Protein AF-A0A5C7XES3-F1 (afdb_monomer_lite)

pLDDT: mean 80.99, std 19.53, range [33.69, 98.75]

Secondary structure (DSSP, 8-state):
--PPPP-------------------PPPPPP-PPPP------------PPP------------HHHHHHHHHHHHHHHHHHGGGT-EE-SSSEEEEE-TTS-EEEEEEEEE--GGGTTEEEEEEEEEETTSSTT--GGG--GGGS-GGGEEEHHHHSPPS-HHHHTSTTHHHHSTT----EE--SSHHHHHHHHHHHHHHIIIIIHHHHHHT--

Structure (mmCIF, N/CA/C/O backbone):
data_AF-A0A5C7XES3-F1
#
_entry.id   AF-A0A5C7XES3-F1
#
loop_
_atom_site.group_PDB
_atom_site.id
_atom_site.type_symbol
_atom_site.label_atom_id
_atom_site.label_alt_id
_atom_site.label_comp_id
_atom_site.label_asym_id
_atom_site.label_entity_id
_atom_site.label_seq_id
_atom_site.pdbx_PDB_ins_code
_atom_site.Cartn_x
_atom_site.Cartn_y
_atom_site.Cartn_z
_atom_site.occupancy
_atom_site.B_iso_or_equiv
_atom_site.auth_seq_id
_atom_site.auth_comp_id
_atom_site.auth_asym_id
_atom_site.auth_atom_id
_atom_site.pdbx_PDB_model_num
ATOM 1 N N . MET A 1 1 ? -25.835 -24.028 -27.862 1.00 46.09 1 MET A N 1
ATOM 2 C CA . MET A 1 1 ? -27.048 -23.870 -27.031 1.00 46.09 1 MET A CA 1
ATOM 3 C C . MET A 1 1 ? -26.913 -24.826 -25.853 1.00 46.09 1 MET A C 1
ATOM 5 O O . MET A 1 1 ? -26.947 -26.026 -26.071 1.00 46.09 1 MET A O 1
ATOM 9 N N . TRP A 1 2 ? -26.591 -24.326 -24.660 1.00 33.69 2 TRP A N 1
ATOM 10 C CA . TRP A 1 2 ? -26.381 -25.131 -23.445 1.00 33.69 2 TRP A CA 1
ATOM 11 C C . TRP A 1 2 ? -27.397 -24.670 -22.391 1.00 33.69 2 TRP A C 1
ATOM 13 O O . TRP A 1 2 ? -27.576 -23.457 -22.258 1.00 33.69 2 TRP A O 1
ATOM 23 N N . PRO A 1 3 ? -28.087 -25.573 -21.673 1.00 55.62 3 PRO A N 1
ATOM 24 C CA . PRO A 1 3 ? -29.073 -25.167 -20.681 1.00 55.62 3 PRO A CA 1
ATOM 25 C C . PRO A 1 3 ? -28.394 -24.676 -19.395 1.00 55.62 3 PRO A C 1
ATOM 27 O O . PRO A 1 3 ? -27.407 -25.246 -18.930 1.00 55.62 3 PRO A O 1
ATOM 30 N N . ALA A 1 4 ? -28.943 -23.604 -18.825 1.00 43.69 4 ALA A N 1
ATOM 31 C CA . ALA A 1 4 ? -28.522 -23.033 -17.551 1.00 43.69 4 ALA A CA 1
ATOM 32 C C . ALA A 1 4 ? -29.020 -23.882 -16.362 1.00 43.69 4 ALA A C 1
ATOM 34 O O . ALA A 1 4 ? -30.149 -24.380 -16.406 1.00 43.69 4 ALA A O 1
ATOM 35 N N . PRO A 1 5 ? -28.243 -24.019 -15.272 1.00 58.03 5 PRO A N 1
ATOM 36 C CA . PRO A 1 5 ? -28.713 -24.687 -14.068 1.00 58.03 5 PRO A CA 1
ATOM 37 C C . PRO A 1 5 ? -29.537 -23.743 -13.178 1.00 58.03 5 PRO A C 1
ATOM 39 O O . PRO A 1 5 ? -29.110 -22.649 -12.809 1.00 58.03 5 PRO A O 1
ATOM 42 N N . VAL A 1 6 ? -30.723 -24.219 -12.801 1.00 55.28 6 VAL A N 1
ATOM 43 C CA . VAL A 1 6 ? -31.624 -23.627 -11.805 1.00 55.28 6 VAL A CA 1
ATOM 44 C C . VAL A 1 6 ? -31.096 -23.954 -10.406 1.00 55.28 6 VAL A C 1
ATOM 46 O O . VAL A 1 6 ? -31.041 -25.121 -10.025 1.00 55.28 6 VAL A O 1
ATOM 49 N N . ILE A 1 7 ? -30.734 -22.937 -9.617 1.00 55.84 7 ILE A N 1
ATOM 50 C CA . ILE A 1 7 ? -30.374 -23.107 -8.201 1.00 55.84 7 ILE A CA 1
ATOM 51 C C . ILE A 1 7 ? -31.515 -22.582 -7.326 1.00 55.84 7 ILE A C 1
ATOM 53 O O . ILE A 1 7 ? -31.824 -21.391 -7.296 1.00 55.84 7 ILE A O 1
ATOM 57 N N . ALA A 1 8 ? -32.144 -23.512 -6.608 1.00 56.94 8 ALA A N 1
ATOM 58 C CA . ALA A 1 8 ? -33.241 -23.278 -5.684 1.00 56.94 8 ALA A CA 1
ATOM 59 C C . ALA A 1 8 ? -32.773 -22.577 -4.394 1.00 56.94 8 ALA A C 1
ATOM 61 O O . ALA A 1 8 ? -31.854 -23.030 -3.711 1.00 56.94 8 ALA A O 1
ATOM 62 N N . LYS A 1 9 ? -33.468 -21.497 -4.016 1.00 52.03 9 LYS A N 1
ATOM 63 C CA . LYS A 1 9 ? -33.331 -20.824 -2.717 1.00 52.03 9 LYS A CA 1
ATOM 64 C C . LYS A 1 9 ? -33.960 -21.686 -1.617 1.00 52.03 9 LYS A C 1
ATOM 66 O O . LYS A 1 9 ? -35.164 -21.924 -1.633 1.00 52.03 9 LYS A O 1
ATOM 71 N N . ARG A 1 10 ? -33.172 -22.107 -0.623 1.00 57.94 10 ARG A N 1
ATOM 72 C CA . ARG A 1 10 ? -33.686 -22.645 0.649 1.00 57.94 10 ARG A CA 1
ATOM 73 C C . ARG A 1 10 ? -33.558 -21.587 1.738 1.00 57.94 10 ARG A C 1
ATOM 75 O O . ARG A 1 10 ? -32.458 -21.276 2.182 1.00 57.94 10 ARG A O 1
ATOM 82 N N . GLY A 1 11 ? -34.699 -21.055 2.167 1.00 53.72 11 GLY A N 1
ATOM 83 C CA . GLY A 1 11 ? -34.809 -20.248 3.375 1.00 53.72 11 GLY A CA 1
ATOM 84 C C . GLY A 1 11 ? -34.626 -21.103 4.630 1.00 53.72 11 GLY A C 1
ATOM 85 O O . GLY A 1 11 ? -35.141 -22.218 4.721 1.00 53.72 11 GLY A O 1
ATOM 86 N N . ARG A 1 12 ? -33.912 -20.568 5.621 1.00 53.59 12 ARG A N 1
ATOM 87 C CA . ARG A 1 12 ? -33.965 -21.059 7.000 1.00 53.59 12 ARG A CA 1
ATOM 88 C C . ARG A 1 12 ? -34.170 -19.892 7.950 1.00 53.59 12 ARG A C 1
ATOM 90 O O . ARG A 1 12 ? -33.269 -19.098 8.183 1.00 53.59 12 ARG A O 1
ATOM 97 N N . ALA A 1 13 ? -35.367 -19.854 8.520 1.00 55.69 13 ALA A N 1
ATOM 98 C CA . ALA A 1 13 ? -35.679 -19.125 9.734 1.00 55.69 13 ALA A CA 1
ATOM 99 C C . ALA A 1 13 ? -35.102 -19.865 10.957 1.00 55.69 13 ALA A C 1
ATOM 101 O O . ALA A 1 13 ? -35.289 -21.075 11.099 1.00 55.69 13 ALA A O 1
ATOM 102 N N . ARG A 1 14 ? -34.448 -19.138 11.867 1.00 51.97 14 ARG A N 1
ATOM 103 C CA . ARG A 1 14 ? -34.211 -19.524 13.273 1.00 51.97 14 ARG A CA 1
ATOM 104 C C . ARG A 1 14 ? -34.184 -18.227 14.089 1.00 51.97 14 ARG A C 1
ATOM 106 O O . ARG A 1 14 ? -33.311 -17.403 13.879 1.00 51.97 14 ARG A O 1
ATOM 113 N N . ARG A 1 15 ? -35.298 -17.886 14.742 1.00 55.91 15 ARG A N 1
ATOM 114 C CA . ARG A 1 15 ? -35.675 -18.180 16.145 1.00 55.91 15 ARG A CA 1
ATOM 115 C C . ARG A 1 15 ? -34.842 -17.418 17.184 1.00 55.91 15 ARG A C 1
ATOM 117 O O . ARG A 1 15 ? -33.738 -17.824 17.524 1.00 55.91 15 ARG A O 1
ATOM 124 N N . ASN A 1 16 ? -35.499 -16.393 17.729 1.00 48.28 16 ASN A N 1
ATOM 125 C CA . ASN A 1 16 ? -35.245 -15.728 19.003 1.00 48.28 16 ASN A CA 1
ATOM 126 C C . ASN A 1 16 ? -35.162 -16.709 20.187 1.00 48.28 16 ASN A C 1
ATOM 128 O O . ASN A 1 16 ? -36.042 -17.554 20.358 1.00 48.28 16 ASN A O 1
ATOM 132 N N . ARG A 1 17 ? -34.167 -16.490 21.050 1.00 55.69 17 ARG A N 1
ATOM 133 C CA . ARG A 1 17 ? -34.190 -16.650 22.518 1.00 55.69 17 ARG A CA 1
ATOM 134 C C . ARG A 1 17 ? -33.259 -15.536 23.029 1.00 55.69 17 ARG A C 1
ATOM 136 O O . ARG A 1 17 ? -32.124 -15.489 22.584 1.00 55.69 17 ARG A O 1
ATOM 143 N N . GLY A 1 18 ? -33.668 -14.538 23.808 1.00 46.09 18 GLY A N 1
ATOM 144 C CA . GLY A 1 18 ? -34.563 -14.606 24.957 1.00 46.09 18 GLY A CA 1
ATOM 145 C C . GLY A 1 18 ? -33.766 -15.128 26.151 1.00 46.09 18 GLY A C 1
ATOM 146 O O . GLY A 1 18 ? -33.834 -16.318 26.436 1.00 46.09 18 GLY A O 1
ATOM 147 N N . GLY A 1 19 ? -32.964 -14.264 26.776 1.00 46.75 19 GLY A N 1
ATOM 148 C CA . GLY A 1 19 ? -32.125 -14.597 27.928 1.00 46.75 19 GLY A CA 1
ATOM 149 C C . GLY A 1 19 ? -31.795 -13.341 28.726 1.00 46.75 19 GLY A C 1
ATOM 150 O O . GLY A 1 19 ? -30.830 -12.652 28.420 1.00 46.75 19 GLY A O 1
ATOM 151 N N . ALA A 1 20 ? -32.646 -13.044 29.705 1.00 51.59 20 ALA A N 1
ATOM 152 C CA . ALA A 1 20 ? -32.451 -12.026 30.724 1.00 51.59 20 ALA A CA 1
ATOM 153 C C . ALA A 1 20 ? -31.637 -12.622 31.884 1.00 51.59 20 ALA A C 1
ATOM 155 O O . ALA A 1 20 ? -32.058 -13.614 32.468 1.00 51.59 20 ALA A O 1
ATOM 156 N N . PHE A 1 21 ? -30.497 -12.013 32.198 1.00 49.19 21 PHE A N 1
ATOM 157 C CA . PHE A 1 21 ? -29.713 -12.142 33.432 1.00 49.19 21 PHE A CA 1
ATOM 158 C C . PHE A 1 21 ? -28.875 -10.858 33.484 1.00 49.19 21 PHE A C 1
ATOM 160 O O . PHE A 1 21 ? -28.264 -10.514 32.481 1.00 49.19 21 PHE A O 1
ATOM 167 N N . GLY A 1 22 ? -28.783 -10.058 34.531 1.00 47.09 22 GLY A N 1
ATOM 168 C CA . GLY A 1 22 ? -29.251 -10.088 35.904 1.00 47.09 22 GLY A CA 1
ATOM 169 C C . GLY A 1 22 ? -28.514 -8.909 36.541 1.00 47.09 22 GLY A C 1
ATOM 170 O O . GLY A 1 22 ? -27.295 -8.806 36.392 1.00 47.09 22 GLY A O 1
ATOM 171 N N . ASP A 1 23 ? -29.246 -7.986 37.154 1.00 46.88 23 ASP A N 1
ATOM 172 C CA . ASP A 1 23 ? -28.676 -6.828 37.834 1.00 46.88 23 ASP A CA 1
ATOM 173 C C . ASP A 1 23 ? -27.837 -7.296 39.027 1.00 46.88 23 ASP A C 1
ATOM 175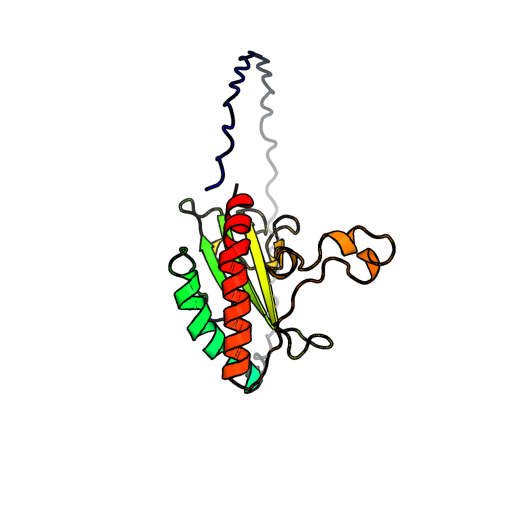 O O . ASP A 1 23 ? -28.363 -7.815 40.012 1.00 46.88 23 ASP A O 1
ATOM 179 N N . ALA A 1 24 ? -26.521 -7.108 38.944 1.00 53.06 24 ALA A N 1
ATOM 180 C CA . ALA A 1 24 ? -25.625 -7.207 40.085 1.00 53.06 24 ALA A CA 1
ATOM 181 C C . ALA A 1 24 ? -25.102 -5.803 40.395 1.00 53.06 24 ALA A C 1
ATOM 183 O O . ALA A 1 24 ? -24.180 -5.296 39.754 1.00 53.06 24 ALA A O 1
ATOM 184 N N . ALA A 1 25 ? -25.735 -5.169 41.380 1.00 48.56 25 ALA A N 1
ATOM 185 C CA . ALA A 1 25 ? -25.263 -3.946 42.002 1.00 48.56 25 ALA A CA 1
ATOM 186 C C . ALA A 1 25 ? -23.899 -4.209 42.661 1.00 48.56 25 ALA A C 1
ATOM 188 O O . ALA A 1 25 ? -23.805 -4.946 43.642 1.00 48.56 25 ALA A O 1
ATOM 189 N N . ILE A 1 26 ? -22.837 -3.612 42.118 1.00 53.34 26 ILE A N 1
ATOM 190 C CA . ILE A 1 26 ? -21.527 -3.574 42.767 1.00 53.34 26 ILE A CA 1
ATOM 191 C C . ILE A 1 26 ? -21.447 -2.291 43.586 1.00 53.34 26 ILE A C 1
ATOM 193 O O . ILE A 1 26 ? -21.629 -1.183 43.081 1.00 53.34 26 ILE A O 1
ATOM 197 N N . ALA A 1 27 ? -21.206 -2.492 44.878 1.00 55.44 27 ALA A N 1
ATOM 198 C CA . ALA A 1 27 ? -21.104 -1.477 45.903 1.00 55.44 27 ALA A CA 1
ATOM 199 C C . ALA A 1 27 ? -20.026 -0.429 45.588 1.00 55.44 27 ALA A C 1
ATOM 201 O O . ALA A 1 27 ? -18.877 -0.738 45.270 1.00 55.44 27 ALA A O 1
ATOM 202 N N . VAL A 1 28 ? -20.428 0.828 45.746 1.00 51.81 28 VAL A N 1
ATOM 203 C CA . VAL A 1 28 ? -19.581 2.018 45.746 1.00 51.81 28 VAL A CA 1
ATOM 204 C C . VAL A 1 28 ? -18.730 2.003 47.016 1.00 51.81 28 VAL A C 1
ATOM 206 O O . VAL A 1 28 ? -19.266 2.065 48.119 1.00 51.81 28 VAL A O 1
ATOM 209 N N . SER A 1 29 ? -17.405 1.936 46.875 1.00 60.41 29 SER A N 1
ATOM 210 C CA . SER A 1 29 ? -16.485 2.309 47.956 1.00 60.41 29 SER A CA 1
ATOM 211 C C . SER A 1 29 ? -16.097 3.789 47.822 1.00 60.41 29 SER A C 1
ATOM 213 O O . SER A 1 29 ? -15.761 4.218 46.716 1.00 60.41 29 SER A O 1
ATOM 215 N N . PRO A 1 30 ? -16.149 4.577 48.911 1.00 70.62 30 PRO A N 1
ATOM 216 C CA . PRO A 1 30 ? -15.718 5.974 48.924 1.00 70.62 30 PRO A CA 1
ATOM 217 C C . PRO A 1 30 ? -14.183 6.126 48.826 1.00 70.62 30 PRO A C 1
ATOM 219 O O . PRO A 1 30 ? -13.444 5.159 49.033 1.00 70.62 30 PRO A O 1
ATOM 222 N N . PRO A 1 31 ? -13.691 7.335 48.489 1.00 59.19 31 PRO A N 1
ATOM 223 C CA . PRO A 1 31 ? -12.299 7.576 48.127 1.00 59.19 31 PRO A CA 1
ATOM 224 C C . PRO A 1 31 ? -11.378 7.636 49.353 1.00 59.19 31 PRO A C 1
ATOM 226 O O . PRO A 1 31 ? -11.663 8.319 50.332 1.00 59.19 31 PRO A O 1
ATOM 229 N N . LEU A 1 32 ? -10.224 6.970 49.259 1.00 60.59 32 LEU A N 1
ATOM 230 C CA . LEU A 1 32 ? -9.093 7.181 50.161 1.00 60.59 32 LEU A CA 1
ATOM 231 C C . LEU A 1 32 ? -8.380 8.482 49.770 1.00 60.59 32 LEU A C 1
ATOM 233 O O . LEU A 1 32 ? -7.689 8.554 48.750 1.00 60.59 32 LEU A O 1
ATOM 237 N N . GLU A 1 33 ? -8.567 9.509 50.597 1.00 50.06 33 GLU A N 1
ATOM 238 C CA . GLU A 1 33 ? -7.768 10.731 50.597 1.00 50.06 33 GLU A CA 1
ATOM 239 C C . GLU A 1 33 ? -6.276 10.386 50.655 1.00 50.06 33 GLU A C 1
ATOM 241 O O . GLU A 1 33 ? -5.791 9.714 51.566 1.00 50.06 33 GLU A O 1
ATOM 246 N N . SER A 1 34 ? -5.529 10.853 49.657 1.00 64.88 34 SER A N 1
ATOM 247 C CA . SER A 1 34 ? -4.070 10.795 49.675 1.00 64.88 34 SER A CA 1
ATOM 248 C C . SER A 1 34 ? -3.513 12.041 50.373 1.00 64.88 34 SER A C 1
ATOM 250 O O . SER A 1 34 ? -3.938 13.152 50.048 1.00 64.88 34 SER A O 1
ATOM 252 N N . PRO A 1 35 ? -2.536 11.899 51.286 1.00 67.50 35 PRO A N 1
ATOM 253 C CA . PRO A 1 35 ? -1.944 13.024 52.002 1.00 67.50 35 PRO A CA 1
ATOM 254 C C . PRO A 1 35 ? -1.129 13.954 51.079 1.00 67.50 35 PRO A C 1
ATOM 256 O O . PRO A 1 35 ? -0.618 13.526 50.036 1.00 67.50 35 PRO A O 1
ATOM 259 N N . PRO A 1 36 ? -0.957 15.233 51.464 1.00 61.59 36 PRO A N 1
ATOM 260 C CA . PRO A 1 36 ? -0.240 16.228 50.675 1.00 61.59 36 PRO A CA 1
ATOM 261 C C . PRO A 1 36 ? 1.236 15.847 50.498 1.00 61.59 36 PRO A C 1
ATOM 263 O O . PRO A 1 36 ? 2.005 15.752 51.455 1.00 61.59 36 PRO A O 1
ATOM 266 N N . ARG A 1 37 ? 1.661 15.662 49.242 1.00 60.16 37 ARG A N 1
ATOM 267 C CA . ARG A 1 37 ? 3.074 15.465 48.892 1.00 60.16 37 ARG A CA 1
ATOM 268 C C . ARG A 1 37 ? 3.867 16.738 49.185 1.00 60.16 37 ARG A C 1
ATOM 270 O O . ARG A 1 37 ? 3.677 17.773 48.546 1.00 60.16 37 ARG A O 1
ATOM 277 N N . ALA A 1 38 ? 4.799 16.621 50.126 1.00 56.59 38 ALA A N 1
ATOM 278 C CA . ALA A 1 38 ? 5.798 17.625 50.447 1.00 56.59 38 ALA A CA 1
ATOM 279 C C . ALA A 1 38 ? 6.564 18.075 49.188 1.00 56.59 38 ALA A C 1
ATOM 281 O O . ALA A 1 38 ? 7.218 17.283 48.505 1.00 56.59 38 ALA A O 1
ATOM 282 N N . ARG A 1 39 ? 6.496 19.378 48.893 1.00 52.03 39 ARG A N 1
ATOM 283 C CA . ARG A 1 39 ? 7.309 20.044 47.870 1.00 52.03 39 ARG A CA 1
ATOM 284 C C . ARG A 1 39 ? 8.768 20.081 48.324 1.00 52.03 39 ARG A C 1
ATOM 286 O O . ARG A 1 39 ? 9.188 21.003 49.017 1.00 52.03 39 ARG A O 1
ATOM 293 N N . THR A 1 40 ? 9.568 19.117 47.886 1.00 58.09 40 THR A N 1
ATOM 294 C CA . THR A 1 40 ? 11.029 19.236 47.934 1.00 58.09 40 THR A CA 1
ATOM 295 C C . THR A 1 40 ? 11.487 20.164 46.811 1.00 58.09 40 THR A C 1
ATOM 297 O O . THR A 1 40 ? 11.498 19.824 45.628 1.00 58.09 40 THR A O 1
ATOM 300 N N . ARG A 1 41 ? 11.845 21.388 47.205 1.00 55.94 41 ARG A N 1
ATOM 301 C CA . ARG A 1 41 ? 12.485 22.419 46.385 1.00 55.94 41 ARG A CA 1
ATOM 302 C C . ARG A 1 41 ? 13.864 21.916 45.939 1.00 55.94 41 ARG A C 1
ATOM 304 O O . ARG A 1 41 ? 14.860 22.153 46.613 1.00 55.94 41 ARG A O 1
ATOM 311 N N . ARG A 1 42 ? 13.933 21.196 44.814 1.00 52.19 42 ARG A N 1
ATOM 312 C CA . ARG A 1 42 ? 15.211 20.834 44.184 1.00 52.19 42 ARG A CA 1
ATOM 313 C C . ARG A 1 42 ? 15.865 22.087 43.605 1.00 52.19 42 ARG A C 1
ATOM 315 O O . ARG A 1 42 ? 15.290 22.775 42.762 1.00 52.19 42 ARG A O 1
ATOM 322 N N . GLN A 1 43 ? 17.069 22.366 44.095 1.00 51.09 43 GLN A N 1
ATOM 323 C CA . GLN A 1 43 ? 17.987 23.366 43.569 1.00 51.09 43 GLN A CA 1
ATOM 324 C C . GLN A 1 43 ? 18.191 23.144 42.067 1.00 51.09 43 GLN A C 1
ATOM 326 O O . GLN A 1 43 ? 18.563 22.057 41.622 1.00 51.09 43 GLN A O 1
ATOM 331 N N . ARG A 1 44 ? 17.937 24.196 41.285 1.00 47.16 44 ARG A N 1
ATOM 332 C CA . ARG A 1 44 ? 18.310 24.267 39.876 1.00 47.16 44 ARG A CA 1
ATOM 333 C C . ARG A 1 44 ? 19.828 24.399 39.810 1.00 47.16 44 ARG A C 1
ATOM 335 O O . ARG A 1 44 ? 20.358 25.494 39.955 1.00 47.16 44 ARG A O 1
ATOM 342 N N . SER A 1 45 ? 20.514 23.277 39.626 1.00 55.69 45 SER A N 1
ATOM 343 C CA . SER A 1 45 ? 21.903 23.297 39.187 1.00 55.69 45 SER A CA 1
ATOM 344 C C . SER A 1 45 ? 21.913 23.759 37.731 1.00 55.69 45 SER A C 1
ATOM 346 O O . SER A 1 45 ? 21.362 23.090 36.854 1.00 55.69 45 SER A O 1
ATOM 348 N N . CYS A 1 46 ? 22.459 24.951 37.494 1.00 48.56 46 CYS A N 1
ATOM 349 C CA . CYS A 1 46 ? 22.704 25.504 36.169 1.00 48.56 46 CYS A CA 1
ATOM 350 C C . CYS A 1 46 ? 23.792 24.674 35.478 1.00 48.56 46 CYS A C 1
ATOM 352 O O . CYS A 1 46 ? 24.963 25.046 35.460 1.00 48.56 46 CYS A O 1
ATOM 354 N N . VAL A 1 47 ? 23.406 23.534 34.911 1.00 57.75 47 VAL A N 1
ATOM 355 C CA . VAL A 1 47 ? 24.245 22.812 33.956 1.00 57.75 47 VAL A CA 1
ATOM 356 C C . VAL A 1 47 ? 24.278 23.662 32.688 1.00 57.75 47 VAL A C 1
ATOM 358 O O . VAL A 1 47 ? 23.274 23.780 31.986 1.00 57.75 47 VAL A O 1
ATOM 361 N N . ARG A 1 48 ? 25.422 24.306 32.423 1.00 53.66 48 ARG A N 1
ATOM 362 C CA . ARG A 1 48 ? 25.720 24.940 31.133 1.00 53.66 48 ARG A CA 1
ATOM 363 C C . ARG A 1 48 ? 25.600 23.869 30.047 1.00 53.66 48 ARG A C 1
ATOM 365 O O . ARG A 1 48 ? 26.489 23.037 29.895 1.00 53.66 48 ARG A O 1
ATOM 372 N N . LEU A 1 49 ? 24.486 23.884 29.322 1.00 53.72 49 LEU A N 1
ATOM 373 C CA . LEU A 1 49 ? 24.319 23.126 28.090 1.00 53.72 49 LEU A CA 1
ATOM 374 C C . LEU A 1 49 ? 25.337 23.667 27.084 1.00 53.72 49 LEU A C 1
ATOM 376 O O . LEU A 1 49 ? 25.293 24.844 26.724 1.00 53.72 49 LEU A O 1
ATOM 380 N N . ALA A 1 50 ? 26.281 22.817 26.680 1.00 62.19 50 ALA A N 1
ATOM 381 C CA . ALA A 1 50 ? 27.145 23.095 25.544 1.00 62.19 50 ALA A CA 1
ATOM 382 C C . ALA A 1 50 ? 26.264 23.441 24.326 1.00 62.19 50 ALA A C 1
ATOM 384 O O . ALA A 1 50 ? 25.201 22.829 24.163 1.00 62.19 50 ALA A O 1
ATOM 385 N N . PRO A 1 51 ? 26.659 24.423 23.495 1.00 64.31 51 PRO A N 1
ATOM 386 C CA . PRO A 1 51 ? 25.888 24.796 22.319 1.00 64.31 51 PRO A CA 1
ATOM 387 C C . PRO A 1 51 ? 25.661 23.550 21.452 1.00 64.31 51 PRO A C 1
ATOM 389 O O . PRO A 1 51 ? 26.590 22.748 21.301 1.00 64.31 51 PRO A O 1
ATOM 392 N N . PRO A 1 52 ? 24.440 23.345 20.922 1.00 63.94 52 PRO A N 1
ATOM 393 C CA . PRO A 1 52 ? 24.145 22.201 20.080 1.00 63.94 52 PRO A CA 1
ATOM 394 C C . PRO A 1 52 ? 25.122 22.233 18.914 1.00 63.94 52 PRO A C 1
ATOM 396 O O . PRO A 1 52 ? 25.121 23.165 18.113 1.00 63.94 52 PRO A O 1
ATOM 399 N N . SER A 1 53 ? 25.999 21.232 18.878 1.00 60.84 53 SER A N 1
ATOM 400 C CA . SER A 1 53 ? 26.894 20.987 17.760 1.00 60.84 53 SER A CA 1
ATOM 401 C C . SER A 1 53 ? 26.024 21.001 16.519 1.00 60.84 53 SER A C 1
ATOM 403 O O . SER A 1 53 ? 25.036 20.265 16.469 1.00 60.84 53 SER A O 1
ATOM 405 N N . ASP A 1 54 ? 26.371 21.887 15.593 1.00 55.38 54 ASP A N 1
ATOM 406 C CA . ASP A 1 54 ? 25.752 22.099 14.296 1.00 55.38 54 ASP A CA 1
ATOM 407 C C . ASP A 1 54 ? 25.557 20.743 13.603 1.00 55.38 54 ASP A C 1
ATOM 409 O O . ASP A 1 54 ? 26.437 20.216 12.917 1.00 55.38 54 ASP A O 1
ATOM 413 N N . ARG A 1 55 ? 24.413 20.102 13.879 1.00 58.62 55 ARG A N 1
ATOM 414 C CA . ARG A 1 55 ? 23.978 18.878 13.221 1.00 58.62 55 ARG A CA 1
ATOM 415 C C . ARG A 1 55 ? 23.586 19.327 11.833 1.00 58.62 55 ARG A C 1
ATOM 417 O O . ARG A 1 55 ? 22.407 19.531 11.557 1.00 58.62 55 ARG A O 1
ATOM 424 N N . ARG A 1 56 ? 24.586 19.471 10.961 1.00 57.34 56 ARG A N 1
ATOM 425 C CA . ARG A 1 56 ? 24.381 19.437 9.521 1.00 57.34 56 ARG A CA 1
ATOM 426 C C . ARG A 1 56 ? 23.553 18.193 9.265 1.00 57.34 56 ARG A C 1
ATOM 428 O O . ARG A 1 56 ? 24.043 17.072 9.391 1.00 57.34 56 ARG A O 1
ATOM 435 N N . ILE A 1 57 ? 22.269 18.407 9.002 1.00 56.72 57 ILE A N 1
ATOM 436 C CA . ILE A 1 57 ? 21.378 17.387 8.486 1.00 56.72 57 ILE A CA 1
ATOM 437 C C . ILE A 1 57 ? 22.002 17.033 7.146 1.00 56.72 57 ILE A C 1
ATOM 439 O O . ILE A 1 57 ? 21.834 17.742 6.156 1.00 56.72 57 ILE A O 1
ATOM 443 N N . VAL A 1 58 ? 22.831 15.992 7.148 1.00 50.62 58 VAL A N 1
ATOM 444 C CA . VAL A 1 58 ? 23.328 15.375 5.931 1.00 50.62 58 VAL A CA 1
ATOM 445 C C . VAL A 1 58 ? 22.077 14.805 5.289 1.00 50.62 58 VAL A C 1
ATOM 447 O O . VAL A 1 58 ? 21.609 13.729 5.661 1.00 50.62 58 VAL A O 1
ATOM 450 N N . PHE A 1 59 ? 21.471 15.578 4.388 1.00 51.25 59 PHE A N 1
ATOM 451 C CA . PHE A 1 59 ? 20.503 15.063 3.439 1.00 51.25 59 PHE A CA 1
ATOM 452 C C . PHE A 1 59 ? 21.263 14.017 2.637 1.00 51.25 59 PHE A C 1
ATOM 454 O O . PHE A 1 59 ? 21.978 14.342 1.690 1.00 51.25 59 PHE A O 1
ATOM 461 N N . ALA A 1 60 ? 21.201 12.768 3.100 1.00 57.88 60 ALA A N 1
ATOM 462 C CA . ALA A 1 60 ? 21.710 11.632 2.367 1.00 57.88 60 ALA A CA 1
ATOM 463 C C . ALA A 1 60 ? 21.108 11.739 0.967 1.00 57.88 60 ALA A C 1
ATOM 465 O O . ALA A 1 60 ? 19.884 11.723 0.823 1.00 57.88 60 ALA A O 1
ATOM 466 N N . SER A 1 61 ? 21.974 11.951 -0.025 1.00 63.75 61 SER A N 1
ATOM 467 C CA . SER A 1 61 ? 21.606 11.985 -1.434 1.00 63.75 61 SER A CA 1
ATOM 468 C C . SER A 1 61 ? 20.704 10.785 -1.703 1.00 63.75 61 SER A C 1
ATOM 470 O O . SER A 1 61 ? 21.143 9.636 -1.604 1.00 63.75 61 SER A O 1
ATOM 472 N N . MET A 1 62 ? 19.412 11.039 -1.933 1.00 70.44 62 MET A N 1
ATOM 473 C CA . MET A 1 62 ? 18.502 9.979 -2.339 1.00 70.44 62 MET A CA 1
ATOM 474 C C . MET A 1 62 ? 19.042 9.427 -3.648 1.00 70.44 62 MET A C 1
ATOM 476 O O . MET A 1 62 ? 19.264 10.185 -4.593 1.00 70.44 62 MET A O 1
ATOM 480 N N . SER A 1 63 ? 19.265 8.113 -3.708 1.00 86.62 63 SER A N 1
ATOM 481 C CA . SER A 1 63 ? 19.730 7.498 -4.946 1.00 86.62 63 SER A CA 1
ATOM 482 C C . SER A 1 63 ? 18.769 7.853 -6.084 1.00 86.62 63 SER A C 1
ATOM 484 O O . SER A 1 63 ? 17.551 7.879 -5.884 1.00 86.62 63 SER A O 1
ATOM 486 N N . ALA A 1 64 ? 19.303 8.112 -7.282 1.00 86.25 64 ALA A N 1
ATOM 487 C CA . ALA A 1 64 ? 18.500 8.434 -8.467 1.00 86.25 64 ALA A CA 1
ATOM 488 C C . ALA A 1 64 ? 17.369 7.416 -8.684 1.00 86.25 64 ALA A C 1
ATOM 490 O O . ALA A 1 64 ? 16.237 7.780 -8.998 1.00 86.25 64 ALA A O 1
ATOM 491 N N . ARG A 1 65 ? 17.670 6.147 -8.388 1.00 88.44 65 ARG A N 1
ATOM 492 C CA . ARG A 1 65 ? 16.725 5.037 -8.348 1.00 88.44 65 ARG A CA 1
ATOM 493 C C . ARG A 1 65 ? 15.532 5.330 -7.423 1.00 88.44 65 ARG A C 1
ATOM 495 O O . ARG A 1 65 ? 14.390 5.285 -7.864 1.00 88.44 65 ARG A O 1
ATOM 502 N N . THR A 1 66 ? 15.778 5.688 -6.162 1.00 91.38 66 THR A N 1
ATOM 503 C CA . THR A 1 66 ? 14.727 6.016 -5.175 1.00 91.38 66 THR A CA 1
ATOM 504 C C . THR A 1 66 ? 13.865 7.198 -5.621 1.00 91.38 66 THR A C 1
ATOM 506 O O . THR A 1 66 ? 12.646 7.158 -5.491 1.00 91.38 66 THR A O 1
ATOM 509 N N . ALA A 1 67 ? 14.485 8.231 -6.193 1.00 90.38 67 ALA A N 1
ATOM 510 C CA . ALA A 1 67 ? 13.753 9.385 -6.702 1.00 90.38 67 ALA A CA 1
ATOM 511 C C . ALA A 1 67 ? 12.853 9.021 -7.897 1.00 90.38 67 ALA A C 1
ATOM 513 O O . ALA A 1 67 ? 11.729 9.516 -7.982 1.00 90.38 67 ALA A O 1
ATOM 514 N N . ALA A 1 68 ? 13.319 8.148 -8.799 1.00 89.69 68 ALA A N 1
ATOM 515 C CA . ALA A 1 68 ? 12.500 7.622 -9.891 1.00 89.69 68 ALA A CA 1
ATOM 516 C C . ALA A 1 68 ? 11.285 6.856 -9.349 1.00 89.69 68 ALA A C 1
ATOM 518 O O . ALA A 1 68 ? 10.163 7.149 -9.753 1.00 89.69 68 ALA A O 1
ATOM 519 N N . PHE A 1 69 ? 11.481 5.985 -8.350 1.00 93.88 69 PHE A N 1
ATOM 520 C CA . PHE A 1 69 ? 10.371 5.299 -7.681 1.00 93.88 69 PHE A CA 1
ATOM 521 C C . PHE A 1 69 ? 9.315 6.254 -7.150 1.00 93.88 69 PHE A C 1
ATOM 523 O O . PHE A 1 69 ? 8.140 6.069 -7.429 1.00 93.88 69 PHE A O 1
ATOM 530 N N . ASP A 1 70 ? 9.721 7.258 -6.372 1.00 94.94 70 ASP A N 1
ATOM 531 C CA . ASP A 1 70 ? 8.775 8.138 -5.689 1.00 94.94 70 ASP A CA 1
ATOM 532 C C . ASP A 1 70 ? 7.960 8.970 -6.690 1.00 94.94 70 ASP A C 1
ATOM 534 O O . ASP A 1 70 ? 6.763 9.192 -6.483 1.00 94.94 70 ASP A O 1
ATOM 538 N N . ARG A 1 71 ? 8.574 9.374 -7.814 1.00 94.69 71 ARG A N 1
ATOM 539 C CA . ARG A 1 71 ? 7.861 10.023 -8.926 1.00 94.69 71 ARG A CA 1
ATOM 540 C C . ARG A 1 71 ? 6.840 9.084 -9.557 1.00 94.69 71 ARG A C 1
ATOM 542 O O . ARG A 1 71 ? 5.669 9.446 -9.660 1.00 94.69 71 ARG A O 1
ATOM 549 N N . THR A 1 72 ? 7.264 7.881 -9.930 1.00 96.44 72 THR A N 1
ATOM 550 C CA . THR A 1 72 ? 6.405 6.880 -10.567 1.00 96.44 72 THR A CA 1
ATOM 551 C C . THR A 1 72 ? 5.270 6.426 -9.646 1.00 96.44 72 THR A C 1
ATOM 553 O O . THR A 1 72 ? 4.116 6.355 -10.065 1.00 96.44 72 THR A O 1
ATOM 556 N N . LEU A 1 73 ? 5.570 6.193 -8.366 1.00 97.12 73 LEU A N 1
ATOM 557 C CA . LEU A 1 73 ? 4.594 5.858 -7.336 1.00 97.12 73 LEU A CA 1
ATOM 558 C C . LEU A 1 73 ? 3.520 6.935 -7.249 1.00 97.12 73 LEU A C 1
ATOM 560 O O . LEU A 1 73 ? 2.333 6.622 -7.290 1.00 97.12 73 LEU A O 1
ATOM 564 N N . ARG A 1 74 ? 3.928 8.205 -7.162 1.00 97.62 74 ARG A N 1
ATOM 565 C CA . ARG A 1 74 ? 2.985 9.321 -7.116 1.00 97.62 74 ARG A CA 1
ATOM 566 C C . ARG A 1 74 ? 2.131 9.380 -8.384 1.00 97.62 74 ARG A C 1
ATOM 568 O O . ARG A 1 74 ? 0.923 9.547 -8.272 1.00 97.62 74 ARG A O 1
ATOM 575 N N . ALA A 1 75 ? 2.740 9.233 -9.558 1.00 97.94 75 ALA A N 1
ATOM 576 C CA . ALA A 1 75 ? 2.044 9.324 -10.839 1.00 97.94 75 ALA A CA 1
ATOM 577 C C . ALA A 1 75 ? 0.984 8.226 -11.039 1.00 97.94 75 ALA A C 1
ATOM 579 O O . ALA A 1 75 ? -0.025 8.478 -11.688 1.00 97.94 75 ALA A O 1
ATOM 580 N N . ILE A 1 76 ? 1.191 7.033 -10.472 1.00 98.38 76 ILE A N 1
ATOM 581 C CA . ILE A 1 76 ? 0.325 5.865 -10.700 1.00 98.38 76 ILE A CA 1
ATOM 582 C C . ILE A 1 76 ? -0.602 5.593 -9.511 1.00 98.38 76 ILE A C 1
ATOM 584 O O . ILE A 1 76 ? -1.811 5.448 -9.680 1.00 98.38 76 ILE A O 1
ATOM 588 N N . ALA A 1 77 ? -0.067 5.532 -8.290 1.00 98.19 77 ALA A N 1
ATOM 589 C CA . ALA A 1 77 ? -0.842 5.113 -7.125 1.00 98.19 77 ALA A CA 1
ATOM 590 C C . ALA A 1 77 ? -1.814 6.196 -6.638 1.00 98.19 77 ALA A C 1
ATOM 592 O O . ALA A 1 77 ? -2.899 5.864 -6.168 1.00 98.19 77 ALA A O 1
ATOM 593 N N . VAL A 1 78 ? -1.477 7.486 -6.774 1.00 98.38 78 VAL A N 1
ATOM 594 C CA . VAL A 1 78 ? -2.387 8.580 -6.386 1.00 98.38 78 VAL A CA 1
ATOM 595 C C . VAL A 1 78 ? -3.691 8.554 -7.189 1.00 98.38 78 VAL A C 1
ATOM 597 O O . VAL A 1 78 ? -4.741 8.445 -6.553 1.00 98.38 78 VAL A O 1
ATOM 600 N N . PRO A 1 79 ? -3.688 8.612 -8.5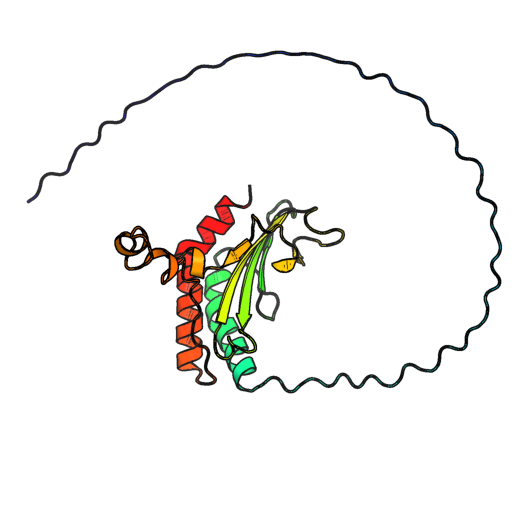37 1.00 98.50 79 PRO A N 1
ATOM 601 C CA . PRO A 1 79 ? -4.941 8.601 -9.293 1.00 98.50 79 PRO A CA 1
ATOM 602 C C . PRO A 1 79 ? -5.736 7.302 -9.119 1.00 98.50 79 PRO A C 1
ATOM 604 O O . PRO A 1 79 ? -6.956 7.333 -9.232 1.00 98.50 79 PRO A O 1
ATOM 607 N N . ALA A 1 80 ? -5.080 6.183 -8.799 1.00 98.38 80 ALA A N 1
ATOM 608 C CA . ALA A 1 80 ? -5.762 4.920 -8.542 1.00 98.38 80 ALA A CA 1
ATOM 609 C C . ALA A 1 80 ? -6.410 4.846 -7.148 1.00 98.38 80 ALA A C 1
ATOM 611 O O . ALA A 1 80 ? -7.515 4.332 -7.021 1.00 98.38 80 ALA A O 1
ATOM 612 N N . LEU A 1 81 ? -5.757 5.348 -6.093 1.00 98.44 81 LEU A N 1
ATOM 613 C CA . LEU A 1 81 ? -6.222 5.176 -4.707 1.00 98.44 81 LEU A CA 1
ATOM 614 C C . LEU A 1 81 ? -7.110 6.324 -4.200 1.00 98.44 81 LEU A C 1
ATOM 616 O O . LEU A 1 81 ? -7.955 6.099 -3.329 1.00 98.44 81 LEU A O 1
ATOM 620 N N . VAL A 1 82 ? -6.968 7.539 -4.739 1.00 98.38 82 VAL A N 1
ATOM 621 C CA . VAL A 1 82 ? -7.801 8.697 -4.356 1.00 98.38 82 VAL A CA 1
ATOM 622 C C . VAL A 1 82 ? -9.304 8.459 -4.581 1.00 98.38 82 VAL A C 1
ATOM 624 O O . VAL A 1 82 ? -10.069 8.754 -3.660 1.00 98.38 82 VAL A O 1
ATOM 627 N N . PRO A 1 83 ? -9.763 7.867 -5.705 1.00 98.56 83 PRO A N 1
ATOM 628 C CA . PRO A 1 83 ? -11.179 7.531 -5.903 1.00 98.56 83 PRO A CA 1
ATOM 629 C C . PRO A 1 83 ? -11.758 6.606 -4.825 1.00 98.56 83 PRO A C 1
ATOM 631 O O . PRO A 1 83 ? -12.961 6.607 -4.580 1.00 98.56 83 PRO A O 1
ATOM 634 N N . HIS A 1 84 ? -10.904 5.843 -4.137 1.00 98.06 84 HIS A N 1
ATOM 635 C CA . HIS A 1 84 ? -11.295 4.970 -3.032 1.00 98.06 84 HIS A CA 1
ATOM 636 C C . HIS A 1 84 ? -11.232 5.657 -1.657 1.00 98.06 84 HIS A C 1
ATOM 638 O O . HIS A 1 84 ? -11.389 4.984 -0.635 1.00 98.06 84 HIS A O 1
ATOM 644 N N . GLY A 1 85 ? -11.016 6.977 -1.612 1.00 98.19 85 GLY A N 1
ATOM 645 C CA . GLY A 1 85 ? -11.001 7.799 -0.399 1.00 98.19 85 GLY A CA 1
ATOM 646 C C . GLY A 1 85 ? -9.653 7.863 0.321 1.00 98.19 85 GLY A C 1
ATOM 647 O O . GLY A 1 85 ? -9.600 8.295 1.473 1.00 98.19 85 GLY A O 1
ATOM 648 N N . PHE A 1 86 ? -8.566 7.415 -0.310 1.00 98.50 86 PHE A N 1
ATOM 649 C CA . PHE A 1 86 ? -7.236 7.499 0.288 1.00 98.50 86 PHE A CA 1
ATOM 650 C C . PHE A 1 86 ? -6.577 8.858 0.044 1.00 98.50 86 PHE A C 1
ATOM 652 O O . PHE A 1 86 ? -6.593 9.398 -1.060 1.00 98.50 86 PHE A O 1
ATOM 659 N N . ARG A 1 87 ? -5.919 9.376 1.080 1.00 98.38 87 ARG A N 1
ATOM 660 C CA . ARG A 1 87 ? -5.089 10.581 1.064 1.00 98.38 87 ARG A CA 1
ATOM 661 C C . ARG A 1 87 ? -3.616 10.187 1.080 1.00 98.38 87 ARG A C 1
ATOM 663 O O . ARG A 1 87 ? -3.201 9.368 1.897 1.00 98.38 87 ARG A O 1
ATOM 670 N N . PHE A 1 88 ? -2.831 10.766 0.178 1.00 98.06 88 PHE A N 1
ATOM 671 C CA . PHE A 1 88 ? -1.393 10.523 0.080 1.00 98.06 88 PHE A CA 1
ATOM 672 C C . PHE A 1 88 ? -0.613 11.420 1.047 1.00 98.06 88 PHE A C 1
ATOM 674 O O . PHE A 1 88 ? -0.856 12.622 1.109 1.00 98.06 88 PHE A O 1
ATOM 681 N N . ASP A 1 89 ? 0.355 10.855 1.768 1.00 96.19 89 ASP A N 1
ATOM 682 C CA . ASP A 1 89 ? 1.143 11.568 2.785 1.00 96.19 89 ASP A CA 1
ATOM 683 C C . ASP A 1 89 ? 2.336 12.363 2.236 1.00 96.19 89 ASP A C 1
ATOM 685 O O . ASP A 1 89 ? 3.134 12.917 2.992 1.00 96.19 89 ASP A O 1
ATOM 689 N N . GLY A 1 90 ? 2.483 12.394 0.911 1.00 95.56 90 GLY A N 1
ATOM 690 C CA . GLY A 1 90 ? 3.602 13.029 0.223 1.00 95.56 90 GLY A CA 1
ATOM 691 C C . GLY A 1 90 ? 4.826 12.128 0.055 1.00 95.56 90 GLY A C 1
ATOM 692 O O . GLY A 1 90 ? 5.733 12.509 -0.689 1.00 95.56 90 GLY A O 1
ATOM 693 N N . ARG A 1 91 ? 4.849 10.945 0.686 1.00 94.62 91 ARG A N 1
ATOM 694 C CA . ARG A 1 91 ? 5.945 9.972 0.625 1.00 94.62 91 ARG A CA 1
ATOM 695 C C . ARG A 1 91 ? 5.502 8.674 -0.042 1.00 94.62 91 ARG A C 1
ATOM 697 O O . ARG A 1 91 ? 5.611 8.541 -1.251 1.00 94.62 91 ARG A O 1
ATOM 704 N N . ARG A 1 92 ? 5.065 7.690 0.738 1.00 97.19 92 ARG A N 1
ATOM 705 C CA . ARG A 1 92 ? 4.757 6.327 0.264 1.00 97.19 92 ARG A CA 1
ATOM 706 C C . ARG A 1 92 ? 3.556 5.717 0.968 1.00 97.19 92 ARG A C 1
ATOM 708 O O . ARG A 1 92 ? 3.275 4.536 0.772 1.00 97.19 92 ARG A O 1
ATOM 715 N N . THR A 1 93 ? 2.865 6.506 1.788 1.00 98.44 93 THR A N 1
ATOM 716 C CA . THR A 1 93 ? 1.735 6.032 2.578 1.00 98.44 93 THR A CA 1
ATOM 717 C C . THR A 1 93 ? 0.465 6.706 2.103 1.00 98.44 93 THR A C 1
ATOM 719 O O . THR A 1 93 ? 0.402 7.923 1.921 1.00 98.44 93 THR A O 1
ATOM 722 N N . PHE A 1 94 ? -0.567 5.897 1.952 1.00 98.69 94 PHE A N 1
ATOM 723 C CA . PHE A 1 94 ? -1.916 6.312 1.643 1.00 98.69 94 PHE A CA 1
ATOM 724 C C . PHE A 1 94 ? -2.801 5.950 2.825 1.00 98.69 94 PHE A C 1
ATOM 726 O O . PHE A 1 94 ? -2.737 4.828 3.328 1.00 98.69 94 PHE A O 1
ATOM 733 N N . ARG A 1 95 ? -3.618 6.900 3.275 1.00 98.56 95 ARG A N 1
ATOM 734 C CA . ARG A 1 95 ? -4.470 6.749 4.457 1.00 98.56 95 ARG A CA 1
ATOM 735 C C . ARG A 1 95 ? -5.914 7.063 4.130 1.00 98.56 95 ARG A C 1
ATOM 737 O O . ARG A 1 95 ? -6.198 8.080 3.506 1.00 98.56 95 ARG A O 1
ATOM 744 N N . ARG A 1 96 ? -6.829 6.230 4.605 1.00 98.44 96 ARG A N 1
ATOM 745 C CA . ARG A 1 96 ? -8.264 6.508 4.599 1.00 98.44 96 ARG A CA 1
ATOM 746 C C . ARG A 1 96 ? -8.787 6.373 6.018 1.00 98.44 96 ARG A C 1
ATOM 748 O O . ARG A 1 96 ? -8.889 5.263 6.537 1.00 98.44 96 ARG A O 1
ATOM 755 N N . VAL A 1 97 ? -9.111 7.511 6.615 1.00 98.31 97 VAL A N 1
ATOM 756 C CA . VAL A 1 97 ? -9.708 7.590 7.950 1.00 98.31 97 VAL A CA 1
ATOM 757 C C . VAL A 1 97 ? -11.227 7.436 7.818 1.00 98.31 97 VAL A C 1
ATOM 759 O O . VAL A 1 97 ? -11.801 7.929 6.847 1.00 98.31 97 VAL A O 1
ATOM 762 N N . SER A 1 98 ? -11.855 6.700 8.734 1.00 97.94 98 SER A N 1
ATOM 763 C CA . SER A 1 98 ? -13.313 6.587 8.853 1.00 97.94 98 SER A CA 1
ATOM 764 C C . SER A 1 98 ? -13.952 7.911 9.281 1.00 97.94 98 SER A C 1
ATOM 766 O O . SER A 1 98 ? -13.284 8.788 9.825 1.00 97.94 98 SER A O 1
ATOM 768 N N . ASP A 1 99 ? -15.261 8.045 9.071 1.00 97.31 99 ASP A N 1
ATOM 769 C CA . ASP A 1 99 ? -15.994 9.282 9.373 1.00 97.31 99 ASP A CA 1
ATOM 770 C C . ASP A 1 99 ? -16.017 9.608 10.877 1.00 97.31 99 ASP A C 1
ATOM 772 O O . ASP A 1 99 ? -16.022 10.775 11.260 1.00 97.31 99 ASP A O 1
ATOM 776 N N . ASP A 1 100 ? -15.967 8.586 11.739 1.00 97.12 100 ASP A N 1
ATOM 777 C CA . ASP A 1 100 ? -15.856 8.745 13.195 1.00 97.12 100 ASP A CA 1
ATOM 778 C C . ASP A 1 100 ? -14.432 9.094 13.666 1.00 97.12 100 ASP A C 1
ATOM 780 O O . ASP A 1 100 ? -14.206 9.333 14.851 1.00 97.12 100 ASP A O 1
ATOM 784 N N . GLY A 1 101 ? -13.458 9.108 12.751 1.00 97.06 101 GLY A N 1
ATOM 785 C CA . GLY A 1 101 ? -12.066 9.415 13.046 1.00 97.06 101 GLY A CA 1
ATOM 786 C C . GLY A 1 101 ? -11.313 8.325 13.808 1.00 97.06 101 GLY A C 1
ATOM 787 O O . GLY A 1 101 ? -10.174 8.576 14.192 1.00 97.06 101 GLY A O 1
ATOM 788 N N . ARG A 1 102 ? -11.903 7.141 14.042 1.00 97.62 102 ARG A N 1
ATOM 789 C CA . ARG A 1 102 ? -11.338 6.102 14.929 1.00 97.62 102 ARG A CA 1
ATOM 790 C C . ARG A 1 102 ? -10.560 5.014 14.205 1.00 97.62 102 ARG A C 1
ATOM 792 O O . ARG A 1 102 ? -9.712 4.370 14.817 1.00 97.62 102 ARG A O 1
ATOM 799 N N . VAL A 1 103 ? -10.835 4.795 12.923 1.00 98.19 103 VAL A N 1
ATOM 800 C CA . VAL A 1 103 ? -10.214 3.738 12.118 1.00 98.19 103 VAL A CA 1
ATOM 801 C C . VAL A 1 103 ? -9.449 4.364 10.962 1.00 98.19 103 VAL A C 1
ATOM 803 O O . VAL A 1 103 ? -9.962 5.232 10.260 1.00 98.19 103 VAL A O 1
ATOM 806 N N . CYS A 1 104 ? -8.222 3.910 10.722 1.00 98.50 104 CYS A N 1
ATOM 807 C CA . CYS A 1 104 ? -7.430 4.309 9.565 1.00 98.50 104 CYS A CA 1
ATOM 808 C C . CYS A 1 104 ? -6.976 3.082 8.778 1.00 98.50 104 CYS A C 1
ATOM 810 O O . CYS A 1 104 ? -6.264 2.217 9.2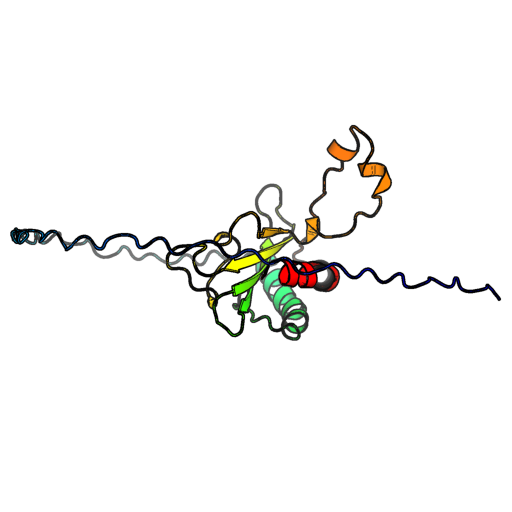83 1.00 98.50 104 CYS A O 1
ATOM 812 N N . ARG A 1 105 ? -7.388 3.022 7.511 1.00 98.75 105 ARG A N 1
ATOM 813 C CA . ARG A 1 105 ? -6.907 2.043 6.534 1.00 98.75 105 ARG A CA 1
ATOM 814 C C . ARG A 1 105 ? -5.652 2.597 5.877 1.00 98.75 105 ARG A C 1
ATOM 816 O O . ARG A 1 105 ? -5.668 3.721 5.373 1.00 98.75 105 ARG A O 1
ATOM 823 N N . ILE A 1 106 ? -4.589 1.807 5.862 1.00 98.75 106 ILE A N 1
ATOM 824 C CA . ILE A 1 106 ? -3.254 2.222 5.441 1.00 98.75 106 ILE A CA 1
ATOM 825 C C . ILE A 1 106 ? -2.788 1.331 4.290 1.00 98.75 106 ILE A C 1
ATOM 827 O O . ILE A 1 106 ? -2.836 0.106 4.386 1.00 98.75 106 ILE A O 1
ATOM 831 N N . VAL A 1 107 ? -2.292 1.960 3.226 1.00 98.69 107 VAL A N 1
ATOM 832 C CA . VAL A 1 107 ? -1.512 1.315 2.163 1.00 98.69 107 VAL A CA 1
ATOM 833 C C . VAL A 1 107 ? -0.129 1.954 2.164 1.00 98.69 107 VAL A C 1
ATOM 835 O O . VAL A 1 107 ? -0.001 3.154 1.925 1.00 98.69 107 VAL A O 1
ATOM 838 N N . ASN A 1 108 ? 0.910 1.176 2.447 1.00 98.62 108 ASN A N 1
ATOM 839 C CA . ASN A 1 108 ? 2.287 1.655 2.503 1.00 98.62 108 ASN A CA 1
ATOM 840 C C . ASN A 1 108 ? 3.155 0.913 1.484 1.00 98.62 108 ASN A C 1
ATOM 842 O O . ASN A 1 108 ? 3.244 -0.312 1.515 1.00 98.62 108 ASN A O 1
ATOM 846 N N . PHE A 1 109 ? 3.821 1.654 0.602 1.00 98.00 109 PHE A N 1
ATOM 847 C CA . PHE A 1 109 ? 4.782 1.088 -0.339 1.00 98.00 109 PHE A CA 1
ATOM 848 C C . PHE A 1 109 ? 6.185 1.094 0.265 1.00 98.00 109 PHE A C 1
ATOM 850 O O . PHE A 1 109 ? 6.720 2.142 0.637 1.00 98.00 109 PHE A O 1
ATOM 857 N N . GLN A 1 110 ? 6.815 -0.076 0.308 1.00 96.44 110 GLN A N 1
ATOM 858 C CA . GLN A 1 110 ? 8.131 -0.265 0.901 1.00 96.44 110 GLN A CA 1
ATOM 859 C C . GLN A 1 110 ? 9.129 -0.744 -0.151 1.00 96.44 110 GLN A C 1
ATOM 861 O O . GLN A 1 110 ? 8.874 -1.698 -0.885 1.00 96.44 110 GLN A O 1
ATOM 866 N N . LEU A 1 111 ? 10.299 -0.104 -0.182 1.00 95.50 111 LEU A N 1
ATOM 867 C CA . LEU A 1 111 ? 11.455 -0.590 -0.930 1.00 95.50 111 LEU A CA 1
ATOM 868 C C . LEU A 1 111 ? 12.246 -1.555 -0.047 1.00 95.50 111 LEU A C 1
ATOM 870 O O . LEU A 1 111 ? 12.513 -1.264 1.123 1.00 95.50 111 LEU A O 1
ATOM 874 N N . GLY A 1 112 ? 12.612 -2.704 -0.603 1.00 92.19 112 GLY A N 1
ATOM 875 C CA . GLY A 1 112 ? 13.438 -3.685 0.076 1.00 92.19 112 GLY A CA 1
ATOM 876 C C . GLY A 1 112 ? 14.859 -3.168 0.308 1.00 92.19 112 GLY A C 1
ATOM 877 O O . GLY A 1 112 ? 15.387 -2.344 -0.439 1.00 92.19 112 GLY A O 1
ATOM 878 N N . GLN A 1 113 ? 15.473 -3.655 1.382 1.00 89.88 113 GLN A N 1
ATOM 879 C CA . GLN A 1 113 ? 16.838 -3.325 1.790 1.00 89.88 113 GLN A CA 1
ATOM 880 C C . GLN A 1 113 ? 17.678 -4.607 1.849 1.00 89.88 113 GLN A C 1
ATOM 882 O O . GLN A 1 113 ? 17.130 -5.703 2.002 1.00 89.88 113 GLN A O 1
ATOM 887 N N . ARG A 1 114 ? 19.011 -4.481 1.786 1.00 89.94 114 ARG A N 1
ATOM 888 C CA . ARG A 1 114 ? 19.966 -5.604 1.889 1.00 89.94 114 ARG A CA 1
ATOM 889 C C . ARG A 1 114 ? 19.655 -6.713 0.869 1.00 89.94 114 ARG A C 1
ATOM 891 O O . ARG A 1 114 ? 19.677 -6.460 -0.325 1.00 89.94 114 ARG A O 1
ATOM 898 N N . SER A 1 115 ? 19.311 -7.924 1.316 1.00 86.62 115 SER A N 1
ATOM 899 C CA . SER A 1 115 ? 18.984 -9.066 0.444 1.00 86.62 115 SER A CA 1
ATOM 900 C C . SER A 1 115 ? 17.725 -8.870 -0.412 1.00 86.62 115 SER A C 1
ATOM 902 O O . SER A 1 115 ? 17.474 -9.657 -1.325 1.00 86.62 115 SER A O 1
ATOM 904 N N . MET A 1 116 ? 16.933 -7.832 -0.129 1.00 88.69 116 MET A N 1
ATOM 905 C CA . MET A 1 116 ? 15.747 -7.447 -0.895 1.00 88.69 116 MET A CA 1
ATOM 906 C C . MET A 1 116 ? 15.942 -6.126 -1.648 1.00 88.69 116 MET A C 1
ATOM 908 O O . MET A 1 116 ? 14.965 -5.533 -2.100 1.00 88.69 116 MET A O 1
ATOM 912 N N . GLU A 1 117 ? 17.179 -5.644 -1.778 1.00 89.94 117 GLU A N 1
ATOM 913 C CA . GLU A 1 117 ? 17.474 -4.476 -2.604 1.00 89.94 117 GLU A CA 1
ATOM 914 C C . GLU A 1 117 ? 16.987 -4.685 -4.048 1.00 89.94 117 GLU A C 1
ATOM 916 O O . GLU A 1 117 ? 17.050 -5.785 -4.598 1.00 89.94 117 GLU A O 1
ATOM 921 N N . GLY A 1 118 ? 16.450 -3.622 -4.655 1.00 91.56 118 GLY A N 1
ATOM 922 C CA . GLY A 1 118 ? 15.874 -3.693 -6.000 1.00 91.56 118 GLY A CA 1
ATOM 923 C C . GLY A 1 118 ? 14.527 -4.413 -6.048 1.00 91.56 118 GLY A C 1
ATOM 924 O O . GLY A 1 118 ? 14.084 -4.814 -7.121 1.00 91.56 118 GLY A O 1
ATOM 925 N N . LYS A 1 119 ? 13.859 -4.579 -4.904 1.00 95.25 119 LYS A N 1
ATOM 926 C CA . LYS A 1 119 ? 12.480 -5.062 -4.830 1.00 95.25 119 LYS A CA 1
ATOM 927 C C . LYS A 1 119 ? 11.593 -4.058 -4.111 1.00 95.25 119 LYS A C 1
ATOM 929 O O . LYS A 1 119 ? 12.069 -3.280 -3.286 1.00 95.25 119 LYS A O 1
ATOM 934 N N . LEU A 1 120 ? 10.299 -4.112 -4.384 1.00 96.12 120 LEU A N 1
ATOM 935 C CA . LEU A 1 120 ? 9.277 -3.373 -3.654 1.00 96.12 120 LEU A CA 1
ATOM 936 C C . LEU A 1 120 ? 8.138 -4.304 -3.229 1.00 96.12 120 LEU A C 1
ATOM 938 O O . LEU A 1 120 ? 7.894 -5.342 -3.847 1.00 96.12 120 LEU A O 1
ATOM 942 N N . THR A 1 121 ? 7.436 -3.913 -2.174 1.00 96.88 121 THR A N 1
ATOM 943 C CA . THR A 1 121 ? 6.200 -4.548 -1.707 1.00 96.88 121 THR A CA 1
ATOM 944 C C . THR A 1 121 ? 5.213 -3.472 -1.253 1.00 96.88 121 THR A C 1
ATOM 946 O O . THR A 1 121 ? 5.605 -2.320 -1.040 1.00 96.88 121 THR A O 1
ATOM 949 N N . ALA A 1 122 ? 3.941 -3.837 -1.099 1.00 98.00 122 ALA A N 1
ATOM 950 C CA . ALA A 1 122 ? 2.946 -2.976 -0.475 1.00 98.00 122 ALA A CA 1
ATOM 951 C C . ALA A 1 122 ? 2.362 -3.651 0.772 1.00 98.00 122 ALA A C 1
ATOM 953 O O . ALA A 1 122 ? 1.840 -4.767 0.734 1.00 98.00 122 ALA A O 1
ATOM 954 N N . ASN A 1 123 ? 2.463 -2.955 1.894 1.00 98.38 123 ASN A N 1
ATOM 955 C CA . ASN A 1 123 ? 1.866 -3.344 3.155 1.00 98.38 123 ASN A CA 1
ATOM 956 C C . ASN A 1 123 ? 0.459 -2.746 3.244 1.00 98.38 123 ASN A C 1
ATOM 958 O O . ASN A 1 123 ? 0.245 -1.580 2.908 1.00 98.38 123 ASN A O 1
ATOM 962 N N . LEU A 1 124 ? -0.482 -3.544 3.729 1.00 98.62 124 LEU A N 1
ATOM 963 C CA . LEU A 1 124 ? -1.832 -3.129 4.075 1.00 98.62 124 LEU A CA 1
ATOM 964 C C . LEU A 1 124 ? -1.978 -3.223 5.589 1.00 98.62 124 LEU A C 1
ATOM 966 O O . LEU A 1 124 ? -1.544 -4.206 6.197 1.00 98.62 124 LEU A O 1
ATOM 970 N N . ALA A 1 125 ? -2.593 -2.220 6.199 1.00 98.56 125 ALA A N 1
ATOM 971 C CA . ALA A 1 125 ? -2.853 -2.247 7.628 1.00 98.56 125 ALA A CA 1
ATOM 972 C C . ALA A 1 125 ? -4.147 -1.525 7.997 1.00 98.56 125 ALA A C 1
ATOM 974 O O . ALA A 1 125 ? -4.584 -0.610 7.295 1.00 98.56 125 ALA A O 1
ATOM 975 N N . VAL A 1 126 ? -4.737 -1.932 9.117 1.00 98.62 126 VAL A N 1
ATOM 976 C CA . VAL A 1 126 ? -5.851 -1.225 9.748 1.00 98.62 126 VAL A CA 1
ATOM 977 C C . VAL A 1 126 ? -5.446 -0.825 11.160 1.00 98.62 126 VAL A C 1
ATOM 979 O O . VAL A 1 126 ? -5.257 -1.677 12.032 1.00 98.62 126 VAL A O 1
ATOM 982 N N . PHE A 1 127 ? -5.333 0.483 11.362 1.00 98.62 127 PHE A N 1
ATOM 983 C CA . PHE A 1 127 ? -5.138 1.095 12.666 1.00 98.62 127 PHE A CA 1
ATOM 984 C C . PHE A 1 127 ? -6.496 1.395 13.290 1.00 98.62 127 PHE A C 1
ATOM 986 O O . PHE A 1 127 ? -7.360 1.983 12.634 1.00 98.62 127 PHE A O 1
ATOM 993 N N . VAL A 1 128 ? -6.665 1.041 14.559 1.00 98.12 128 VAL A N 1
ATOM 994 C CA . VAL A 1 128 ? -7.814 1.459 15.367 1.00 98.12 128 VAL A CA 1
ATOM 995 C C . VAL A 1 128 ? -7.309 2.272 16.547 1.00 98.12 128 VAL A C 1
ATOM 997 O O . VAL A 1 128 ? -6.271 1.959 17.125 1.00 98.12 128 VAL A O 1
ATOM 1000 N N . ASP A 1 129 ? -8.037 3.331 16.889 1.00 97.75 129 ASP A N 1
ATOM 1001 C CA . ASP A 1 129 ? -7.745 4.157 18.054 1.00 97.75 129 ASP A CA 1
ATOM 1002 C C . ASP A 1 129 ? -7.520 3.294 19.311 1.00 97.75 129 ASP A C 1
ATOM 1004 O O . ASP A 1 129 ? -8.332 2.427 19.646 1.00 97.75 129 ASP A O 1
ATOM 1008 N N . GLY A 1 130 ? -6.384 3.514 19.976 1.00 96.56 130 GLY A N 1
ATOM 1009 C CA . GLY A 1 130 ? -5.902 2.692 21.089 1.00 96.56 130 GLY A CA 1
ATOM 1010 C C . GLY A 1 130 ? -4.877 1.606 20.730 1.00 96.56 130 GLY A C 1
ATOM 1011 O O . GLY A 1 130 ? -4.288 1.035 21.646 1.00 96.56 130 GLY A O 1
ATOM 1012 N N . ASP A 1 131 ? -4.598 1.348 19.448 1.00 97.25 131 ASP A N 1
ATOM 1013 C CA . ASP A 1 131 ? -3.560 0.386 19.033 1.00 97.25 131 ASP A CA 1
ATOM 1014 C C . ASP A 1 131 ? -2.159 0.768 19.504 1.00 97.25 131 ASP A C 1
ATOM 1016 O O . ASP A 1 131 ? -1.387 -0.084 19.947 1.00 97.25 131 ASP A O 1
ATOM 1020 N N . ALA A 1 132 ? -1.843 2.059 19.416 1.00 97.06 132 ALA A N 1
ATOM 1021 C CA . ALA A 1 132 ? -0.582 2.624 19.857 1.00 97.06 132 ALA A CA 1
ATOM 1022 C C . ALA A 1 132 ? -0.843 3.889 20.677 1.00 97.06 132 ALA A C 1
ATOM 1024 O O . ALA A 1 132 ? -1.535 4.813 20.240 1.00 97.06 132 ALA A O 1
ATOM 1025 N N . ALA A 1 133 ? -0.277 3.937 21.883 1.00 97.06 133 ALA A N 1
ATOM 1026 C CA . ALA A 1 133 ? -0.477 5.049 22.801 1.00 97.06 133 ALA A CA 1
ATOM 1027 C C . ALA A 1 133 ? 0.033 6.370 22.197 1.00 97.06 133 ALA A C 1
ATOM 1029 O O . ALA A 1 133 ? 1.197 6.485 21.816 1.00 97.06 133 ALA A O 1
ATOM 1030 N N . GLY A 1 134 ? -0.843 7.377 22.138 1.00 96.38 134 GLY A N 1
ATOM 1031 C CA . GLY A 1 134 ? -0.511 8.715 21.639 1.00 96.38 134 GLY A CA 1
ATOM 1032 C C . GLY A 1 134 ? -0.467 8.854 20.113 1.00 96.38 134 GLY A C 1
ATOM 1033 O O . GLY A 1 134 ? -0.140 9.936 19.624 1.00 96.38 134 GLY A O 1
ATOM 1034 N N . ILE A 1 135 ? -0.805 7.805 19.358 1.00 97.81 135 ILE A N 1
ATOM 1035 C CA . ILE A 1 135 ? -0.890 7.858 17.896 1.00 97.81 135 ILE A CA 1
ATOM 1036 C C . ILE A 1 135 ? -2.341 8.079 17.478 1.00 97.81 135 ILE A C 1
ATOM 1038 O O . ILE A 1 135 ? -3.225 7.299 17.815 1.00 97.81 135 ILE A O 1
ATOM 1042 N N . VAL A 1 136 ? -2.579 9.147 16.716 1.00 97.19 136 VAL A N 1
ATOM 1043 C CA . VAL A 1 136 ? -3.896 9.432 16.133 1.00 97.19 136 VAL A CA 1
ATOM 1044 C C . VAL A 1 136 ? -4.049 8.732 14.775 1.00 97.19 136 VAL A C 1
ATOM 1046 O O . VAL A 1 136 ? -3.070 8.685 14.020 1.00 97.19 136 VAL A O 1
ATOM 1049 N N . PRO A 1 137 ? -5.253 8.259 14.396 1.00 97.00 137 PRO A N 1
ATOM 1050 C CA . PRO A 1 137 ? -5.457 7.497 13.157 1.00 97.00 137 PRO A CA 1
ATOM 1051 C C . PRO A 1 137 ? -4.953 8.183 11.875 1.00 97.00 137 PRO A C 1
ATOM 1053 O O . PRO A 1 137 ? -4.364 7.532 11.015 1.00 97.00 137 PRO A O 1
ATOM 1056 N N . ASP A 1 138 ? -5.086 9.506 11.756 1.00 96.62 138 ASP A N 1
ATOM 1057 C CA . ASP A 1 138 ? -4.616 10.268 10.582 1.00 96.62 138 ASP A CA 1
ATOM 1058 C C . ASP A 1 138 ? -3.080 10.276 10.422 1.00 96.62 138 ASP A C 1
ATOM 1060 O O . ASP A 1 138 ? -2.560 10.527 9.335 1.00 96.62 138 ASP A O 1
ATOM 1064 N N . ARG A 1 139 ? -2.341 9.959 11.494 1.00 96.75 139 ARG A N 1
ATOM 1065 C CA . ARG A 1 139 ? -0.870 9.897 11.518 1.00 96.75 139 ARG A CA 1
ATOM 1066 C C . ARG A 1 139 ? -0.315 8.486 11.661 1.00 96.75 139 ARG A C 1
ATOM 1068 O O . ARG A 1 139 ? 0.899 8.322 11.588 1.00 96.75 139 ARG A O 1
ATOM 1075 N N . ALA A 1 140 ? -1.175 7.489 11.840 1.00 97.50 140 ALA A N 1
ATOM 1076 C CA . ALA A 1 140 ? -0.754 6.115 12.047 1.00 97.50 140 ALA A CA 1
ATOM 1077 C C . ALA A 1 140 ? 0.062 5.579 10.863 1.00 97.50 140 ALA A C 1
ATOM 1079 O O . ALA A 1 140 ? -0.189 5.904 9.697 1.00 97.50 140 ALA A O 1
ATOM 1080 N N . HIS A 1 141 ? 1.046 4.751 11.167 1.00 97.56 141 HIS A N 1
ATOM 1081 C CA . HIS A 1 141 ? 1.817 3.963 10.220 1.00 97.56 141 HIS A CA 1
ATOM 1082 C C . HIS A 1 141 ? 1.438 2.487 10.329 1.00 97.56 141 HIS A C 1
ATOM 1084 O O . HIS A 1 141 ? 0.835 2.032 11.301 1.00 97.56 141 HIS A O 1
ATOM 1090 N N . GLU A 1 142 ? 1.812 1.700 9.324 1.00 97.44 142 GLU A N 1
ATOM 1091 C CA . GLU A 1 142 ? 1.560 0.261 9.321 1.00 97.44 142 GLU A CA 1
ATOM 1092 C C . GLU A 1 142 ? 2.225 -0.447 10.509 1.00 97.44 142 GLU A C 1
ATOM 1094 O O . GLU A 1 142 ? 1.717 -1.457 10.988 1.00 97.44 142 GLU A O 1
ATOM 1099 N N . CYS A 1 143 ? 3.346 0.083 11.008 1.00 96.81 143 CYS A N 1
ATOM 1100 C CA . CYS A 1 143 ? 4.040 -0.442 12.180 1.00 96.81 143 CYS A CA 1
ATOM 1101 C C . CYS A 1 143 ? 3.297 -0.201 13.500 1.00 96.81 143 CYS A C 1
ATOM 1103 O O . CYS A 1 143 ? 3.532 -0.952 14.443 1.00 96.81 143 CYS A O 1
ATOM 1105 N N . ASP A 1 144 ? 2.401 0.789 13.548 1.00 97.88 144 ASP A N 1
ATOM 1106 C CA . ASP A 1 144 ? 1.621 1.146 14.741 1.00 97.88 144 ASP A CA 1
ATOM 1107 C C . ASP A 1 144 ? 0.387 0.249 14.909 1.00 97.88 144 ASP A C 1
ATOM 1109 O O . ASP A 1 144 ? -0.264 0.259 15.947 1.00 97.88 144 ASP A O 1
ATOM 1113 N N . CYS A 1 145 ? 0.051 -0.526 13.876 1.00 97.94 145 CYS A N 1
ATOM 1114 C CA . CYS A 1 145 ? -1.106 -1.407 13.862 1.00 97.94 145 CYS A CA 1
ATOM 1115 C C . CYS A 1 145 ? -0.791 -2.746 14.542 1.00 97.94 145 CYS A C 1
ATOM 1117 O O . CYS A 1 145 ? 0.326 -3.278 14.447 1.00 97.94 145 CYS A O 1
ATOM 1119 N N . ARG A 1 146 ? -1.817 -3.366 15.131 1.00 97.19 146 ARG A N 1
ATOM 1120 C CA . ARG A 1 146 ? -1.730 -4.753 15.610 1.00 97.19 146 ARG A CA 1
ATOM 1121 C C . ARG A 1 146 ? -1.377 -5.722 14.476 1.00 97.19 146 ARG A C 1
ATOM 1123 O O . ARG A 1 146 ? -1.784 -5.535 13.331 1.00 97.19 146 ARG A O 1
ATOM 1130 N N . TRP A 1 147 ? -0.624 -6.777 14.790 1.00 95.81 147 TRP A N 1
ATOM 1131 C CA . TRP A 1 147 ? -0.097 -7.712 13.785 1.00 95.81 147 TRP A CA 1
ATOM 1132 C C . TRP A 1 147 ? -1.179 -8.490 13.032 1.00 95.81 147 TRP A C 1
ATOM 1134 O O . TRP A 1 147 ? -1.009 -8.758 11.849 1.00 95.81 147 TRP A O 1
ATOM 1144 N N . ASP A 1 148 ? -2.297 -8.801 13.685 1.00 96.44 148 ASP A N 1
ATOM 1145 C CA . ASP A 1 148 ? -3.458 -9.470 13.089 1.00 96.44 148 ASP A CA 1
ATOM 1146 C C . ASP A 1 148 ? -4.222 -8.588 12.089 1.00 96.44 148 ASP A C 1
ATOM 1148 O O . ASP A 1 148 ? -4.956 -9.098 11.247 1.00 96.44 148 ASP A O 1
ATOM 1152 N N . ARG A 1 149 ? -3.999 -7.269 12.122 1.00 97.50 149 ARG A N 1
ATOM 1153 C CA . ARG A 1 149 ? -4.561 -6.296 11.174 1.00 97.50 149 ARG A CA 1
ATOM 1154 C C . ARG A 1 149 ? -3.517 -5.734 10.225 1.00 97.50 149 ARG A C 1
ATOM 1156 O O . ARG A 1 149 ? -3.633 -4.603 9.751 1.00 97.50 149 ARG A O 1
ATOM 1163 N N . ARG A 1 150 ? -2.488 -6.527 9.941 1.00 98.00 150 ARG A N 1
ATOM 1164 C CA . ARG A 1 150 ? -1.442 -6.215 8.973 1.00 98.00 150 ARG A CA 1
ATOM 1165 C C . ARG A 1 150 ? -1.293 -7.369 8.005 1.00 98.00 150 ARG A C 1
ATOM 1167 O O . ARG A 1 150 ? -1.269 -8.530 8.395 1.00 98.00 150 ARG A O 1
ATOM 1174 N N . THR A 1 151 ? -1.130 -7.043 6.735 1.00 97.12 151 THR A N 1
ATOM 1175 C CA . THR A 1 151 ? -0.768 -8.025 5.720 1.00 97.12 151 THR A CA 1
ATOM 1176 C C . THR A 1 151 ? 0.063 -7.371 4.630 1.00 97.12 151 THR A C 1
ATOM 1178 O O . THR A 1 151 ? 0.148 -6.148 4.530 1.00 97.12 151 THR A O 1
ATOM 1181 N N . ARG A 1 152 ? 0.697 -8.186 3.797 1.00 97.00 152 ARG A N 1
ATOM 1182 C CA . ARG A 1 152 ? 1.301 -7.726 2.548 1.00 97.00 152 ARG A CA 1
ATOM 1183 C C . ARG A 1 152 ? 0.366 -8.065 1.413 1.00 97.00 152 ARG A C 1
ATOM 1185 O O . ARG A 1 152 ? -0.212 -9.151 1.399 1.00 97.00 152 ARG A O 1
ATOM 1192 N N . ILE A 1 153 ? 0.250 -7.168 0.437 1.00 96.75 153 ILE A N 1
ATOM 1193 C CA . ILE A 1 153 ? -0.628 -7.408 -0.709 1.00 96.75 153 ILE A CA 1
ATOM 1194 C C . ILE A 1 153 ? -0.265 -8.716 -1.427 1.00 96.75 153 ILE A C 1
ATOM 1196 O O . ILE A 1 153 ? -1.143 -9.463 -1.848 1.00 96.75 153 ILE A O 1
ATOM 1200 N N . GLY A 1 154 ? 1.028 -9.048 -1.472 1.00 93.75 154 GLY A N 1
ATOM 1201 C CA . GLY A 1 154 ? 1.535 -10.255 -2.104 1.00 93.75 154 GLY A CA 1
ATOM 1202 C C . GLY A 1 154 ? 1.066 -11.550 -1.441 1.00 93.75 154 GLY A C 1
ATOM 1203 O O . GLY A 1 154 ? 1.066 -12.584 -2.101 1.00 93.75 154 GLY A O 1
ATOM 1204 N N . ALA A 1 155 ? 0.640 -11.503 -0.175 1.00 92.75 155 ALA A N 1
ATOM 1205 C CA . ALA A 1 155 ? 0.052 -12.638 0.532 1.00 92.75 155 ALA A CA 1
ATOM 1206 C C . ALA A 1 155 ? -1.451 -12.818 0.241 1.00 92.75 155 ALA A C 1
ATOM 1208 O O . ALA A 1 155 ? -1.986 -13.896 0.484 1.00 92.75 155 ALA A O 1
ATOM 1209 N N . LEU A 1 156 ? -2.127 -11.783 -0.274 1.00 93.00 156 LEU A N 1
ATOM 1210 C CA . LEU A 1 156 ? -3.552 -11.824 -0.623 1.00 93.00 156 LEU A CA 1
ATOM 1211 C C . LEU A 1 156 ? -3.808 -12.283 -2.062 1.00 93.00 156 LEU A C 1
ATOM 1213 O O . LEU A 1 156 ? -4.925 -12.672 -2.398 1.00 93.00 156 LEU A O 1
ATOM 1217 N N . MET A 1 157 ? -2.795 -12.214 -2.925 1.00 90.31 157 MET A N 1
ATOM 1218 C CA . MET A 1 157 ? -2.940 -12.553 -4.336 1.00 90.31 157 MET A CA 1
ATOM 1219 C C . MET A 1 157 ? -3.206 -14.057 -4.521 1.00 90.31 157 MET A C 1
ATOM 1221 O O . MET A 1 157 ? -2.512 -14.885 -3.917 1.00 90.31 157 MET A O 1
ATOM 1225 N N . PRO A 1 158 ? -4.167 -14.442 -5.384 1.00 83.75 158 PRO A N 1
ATOM 1226 C CA . PRO A 1 158 ? -4.434 -15.839 -5.668 1.00 83.75 158 PRO A CA 1
ATOM 1227 C C . PRO A 1 158 ? -3.204 -16.491 -6.294 1.00 83.75 158 PRO A C 1
ATOM 1229 O O . PRO A 1 158 ? -2.565 -15.971 -7.211 1.00 83.75 158 PRO A O 1
ATOM 1232 N N . GLN A 1 159 ? -2.874 -17.673 -5.794 1.00 76.75 159 GLN A N 1
ATOM 1233 C CA . GLN A 1 159 ? -1.735 -18.430 -6.286 1.00 76.75 159 GLN A CA 1
ATOM 1234 C C . GLN A 1 159 ? -2.059 -19.004 -7.666 1.00 76.75 159 GLN A C 1
ATOM 1236 O O . GLN A 1 159 ? -3.124 -19.581 -7.869 1.00 76.75 159 GLN A O 1
ATOM 1241 N N . ARG A 1 160 ? -1.114 -18.906 -8.611 1.00 72.25 160 ARG A N 1
ATOM 1242 C CA . ARG A 1 160 ? -1.281 -19.459 -9.971 1.00 72.25 160 ARG A CA 1
ATOM 1243 C C . ARG A 1 160 ? -1.518 -20.977 -9.987 1.00 72.25 160 ARG A C 1
ATOM 1245 O O . ARG A 1 160 ? -2.152 -21.474 -10.910 1.00 72.25 160 ARG A O 1
ATOM 1252 N N . PHE A 1 161 ? -1.041 -21.708 -8.973 1.00 73.94 161 PHE A N 1
ATOM 1253 C CA . PHE A 1 161 ? -1.144 -23.172 -8.895 1.00 73.94 161 PHE A CA 1
ATOM 1254 C C . PHE A 1 161 ? -1.564 -23.653 -7.494 1.00 73.94 161 PHE A C 1
ATOM 1256 O O . PHE A 1 161 ? -0.762 -24.261 -6.783 1.00 73.94 161 PHE A O 1
ATOM 1263 N N . PRO A 1 162 ? -2.825 -23.432 -7.080 1.00 68.06 162 PRO A N 1
ATOM 1264 C CA . PRO A 1 162 ? -3.266 -23.725 -5.714 1.00 68.06 162 PRO A CA 1
ATOM 1265 C C . PRO A 1 162 ? -3.170 -25.221 -5.370 1.00 68.06 162 PRO A C 1
ATOM 1267 O O . PRO A 1 162 ? -2.902 -25.588 -4.231 1.00 68.06 162 PRO A O 1
ATOM 1270 N N . ARG A 1 163 ? -3.324 -26.103 -6.368 1.00 72.56 163 ARG A N 1
ATOM 1271 C CA . ARG A 1 163 ? -3.279 -27.564 -6.181 1.00 72.56 163 ARG A CA 1
ATOM 1272 C C . ARG A 1 163 ? -1.892 -28.099 -5.832 1.00 72.56 163 ARG A C 1
ATOM 1274 O O . ARG A 1 163 ? -1.801 -29.089 -5.119 1.00 72.56 163 ARG A O 1
ATOM 1281 N N . LEU A 1 164 ? -0.827 -27.461 -6.317 1.00 68.00 164 LEU A N 1
ATOM 1282 C CA . LEU A 1 164 ? 0.540 -27.928 -6.060 1.00 68.00 164 LEU A CA 1
ATOM 1283 C C . LEU A 1 164 ? 0.992 -27.599 -4.634 1.00 68.00 164 LEU A C 1
ATOM 1285 O O . LEU A 1 164 ? 1.799 -28.318 -4.061 1.00 68.00 164 LEU A O 1
ATOM 1289 N N . ILE A 1 165 ? 0.430 -26.554 -4.032 1.00 61.34 165 ILE A N 1
ATOM 1290 C CA . ILE A 1 165 ? 0.813 -26.081 -2.697 1.00 61.34 165 ILE A CA 1
ATOM 1291 C C . ILE A 1 165 ? 0.230 -26.967 -1.585 1.00 61.34 165 ILE A C 1
ATOM 1293 O O . ILE A 1 165 ? 0.790 -27.022 -0.494 1.00 61.34 165 ILE A O 1
ATOM 1297 N N . GLY A 1 166 ? -0.826 -27.733 -1.880 1.00 63.62 166 GLY A N 1
ATOM 1298 C CA . GLY A 1 166 ? -1.359 -28.764 -0.983 1.00 63.62 166 GLY A CA 1
ATOM 1299 C C . GLY A 1 166 ? -0.507 -30.037 -0.897 1.00 63.62 166 GLY A C 1
ATOM 1300 O O . GLY A 1 166 ? -0.819 -30.911 -0.091 1.00 63.62 166 GLY A O 1
ATOM 1301 N N . LEU A 1 167 ? 0.550 -30.171 -1.710 1.00 72.38 167 LEU A N 1
ATOM 1302 C CA . LEU A 1 167 ? 1.446 -31.324 -1.648 1.00 72.38 167 LEU A CA 1
ATOM 1303 C C . LEU A 1 167 ? 2.482 -31.141 -0.518 1.00 72.38 167 LEU A C 1
ATOM 1305 O O . LEU A 1 167 ? 3.092 -30.068 -0.410 1.00 72.38 167 LEU A O 1
ATOM 1309 N N . PRO A 1 168 ? 2.731 -32.177 0.310 1.00 60.94 168 PRO A N 1
ATOM 1310 C CA . PRO A 1 168 ? 3.786 -32.138 1.320 1.00 60.94 168 PRO A CA 1
ATOM 1311 C C . PRO A 1 168 ? 5.147 -31.867 0.653 1.00 60.94 168 PRO A C 1
ATOM 1313 O O . PRO A 1 168 ? 5.378 -32.281 -0.481 1.00 60.94 168 PRO A O 1
ATOM 1316 N N . PHE A 1 169 ? 6.035 -31.134 1.334 1.00 66.81 169 PHE A N 1
ATOM 1317 C CA . PHE A 1 169 ? 7.335 -30.625 0.839 1.00 66.81 169 PHE A CA 1
ATOM 1318 C C . PHE A 1 169 ? 7.269 -29.544 -0.256 1.00 66.81 169 PHE A C 1
ATOM 1320 O O . PHE A 1 169 ? 8.062 -28.601 -0.226 1.00 66.81 169 PHE A O 1
ATOM 1327 N N . VAL A 1 170 ? 6.284 -29.587 -1.157 1.00 59.25 170 VAL A N 1
ATOM 1328 C CA . VAL A 1 170 ? 6.029 -28.516 -2.135 1.00 59.25 170 VAL A CA 1
ATOM 1329 C C . VAL A 1 170 ? 5.494 -27.281 -1.408 1.00 59.25 170 VAL A C 1
ATOM 1331 O O . VAL A 1 170 ? 6.043 -26.201 -1.563 1.00 59.25 170 VAL A O 1
ATOM 1334 N N . GLY A 1 171 ? 4.540 -27.416 -0.486 1.00 51.59 171 GLY A N 1
ATOM 1335 C CA . GLY A 1 171 ? 4.101 -26.289 0.350 1.00 51.59 171 GLY A CA 1
ATOM 1336 C C . GLY A 1 171 ? 5.219 -25.629 1.182 1.00 51.59 171 GLY A C 1
ATOM 1337 O O . GLY A 1 171 ? 5.100 -24.462 1.532 1.00 51.59 171 GLY A O 1
ATOM 1338 N N . PHE A 1 172 ? 6.329 -26.326 1.460 1.00 56.56 172 PHE A N 1
ATOM 1339 C CA . PHE A 1 172 ? 7.502 -25.765 2.148 1.00 56.56 172 PHE A CA 1
ATOM 1340 C C . PHE A 1 172 ? 8.447 -25.027 1.181 1.00 56.56 172 PHE A C 1
ATOM 1342 O O . PHE A 1 172 ? 8.923 -23.938 1.487 1.00 56.56 172 PHE A O 1
ATOM 1349 N N . LEU A 1 173 ? 8.662 -25.567 -0.025 1.00 57.78 173 LEU A N 1
ATOM 1350 C CA . LEU A 1 173 ? 9.446 -24.918 -1.089 1.00 57.78 173 LEU A CA 1
ATOM 1351 C C . LEU A 1 173 ? 8.702 -23.747 -1.761 1.00 57.78 173 LEU A C 1
ATOM 1353 O O . LEU A 1 173 ? 9.323 -22.811 -2.270 1.00 57.78 173 LEU A O 1
ATOM 1357 N N . PHE A 1 174 ? 7.370 -23.797 -1.746 1.00 53.16 174 PHE A N 1
ATOM 1358 C CA . PHE A 1 174 ? 6.451 -22.858 -2.389 1.00 53.16 174 PHE A CA 1
ATOM 1359 C C . PHE A 1 174 ? 5.543 -22.135 -1.383 1.00 53.16 174 PHE A C 1
ATOM 1361 O O . PHE A 1 174 ? 4.546 -21.543 -1.804 1.00 53.16 174 PHE A O 1
ATOM 1368 N N . GLY A 1 175 ? 5.875 -22.182 -0.081 1.00 49.12 175 GLY A N 1
ATOM 1369 C CA . GLY A 1 175 ? 5.121 -21.528 0.998 1.00 49.12 175 GLY A CA 1
ATOM 1370 C C . GLY A 1 175 ? 4.742 -20.111 0.609 1.00 49.12 175 GLY A C 1
ATOM 1371 O O . GLY A 1 175 ? 5.521 -19.495 -0.112 1.00 49.12 175 GLY A O 1
ATOM 1372 N N . THR A 1 176 ? 3.546 -19.648 1.013 1.00 53.88 176 THR A N 1
ATOM 1373 C CA . THR A 1 176 ? 2.868 -18.430 0.515 1.00 53.88 176 THR A CA 1
ATOM 1374 C C . THR A 1 176 ? 3.878 -17.382 0.077 1.00 53.88 176 THR A C 1
ATOM 1376 O O . THR A 1 176 ? 4.395 -16.629 0.909 1.00 53.88 176 THR A O 1
ATOM 1379 N N . ARG A 1 177 ? 4.244 -17.405 -1.213 1.00 68.00 177 ARG A N 1
ATOM 1380 C CA . ARG A 1 177 ? 5.305 -16.532 -1.695 1.00 68.00 177 ARG A CA 1
ATOM 1381 C C . ARG A 1 177 ? 4.679 -15.166 -1.800 1.00 68.00 177 ARG A C 1
ATOM 1383 O O . ARG A 1 177 ? 4.038 -14.836 -2.791 1.00 68.00 177 ARG A O 1
ATOM 1390 N N . ASP A 1 178 ? 4.847 -14.425 -0.715 1.00 88.12 178 ASP A N 1
ATOM 1391 C CA . ASP A 1 178 ? 4.692 -12.992 -0.688 1.00 88.12 178 ASP A CA 1
ATOM 1392 C C . ASP A 1 178 ? 5.325 -12.436 -1.965 1.00 88.12 178 ASP A C 1
ATOM 1394 O O . ASP A 1 178 ? 6.495 -12.697 -2.270 1.00 88.12 178 ASP A O 1
ATOM 1398 N N . THR A 1 179 ? 4.501 -11.781 -2.770 1.00 90.75 179 THR A N 1
ATOM 1399 C CA . THR A 1 179 ? 4.923 -11.235 -4.052 1.00 90.75 179 THR A CA 1
ATOM 1400 C C . THR A 1 179 ? 5.711 -9.958 -3.805 1.00 90.75 179 THR A C 1
ATOM 1402 O O . THR A 1 179 ? 5.255 -9.035 -3.131 1.00 90.75 179 THR A O 1
ATOM 1405 N N . TRP A 1 180 ? 6.910 -9.922 -4.377 1.00 93.75 180 TRP A N 1
ATOM 1406 C CA . TRP A 1 180 ? 7.764 -8.746 -4.424 1.00 93.75 180 TRP A CA 1
ATOM 1407 C C . TRP A 1 180 ? 7.967 -8.369 -5.879 1.00 93.75 180 TRP A C 1
ATOM 1409 O O . TRP A 1 180 ? 8.359 -9.214 -6.688 1.00 93.75 180 TRP A O 1
ATOM 1419 N N . TRP A 1 181 ? 7.733 -7.104 -6.203 1.00 95.50 181 TRP A N 1
ATOM 1420 C CA . TRP A 1 181 ? 7.937 -6.607 -7.555 1.00 95.50 181 TRP A CA 1
ATOM 1421 C C . TRP A 1 181 ? 9.379 -6.135 -7.723 1.00 95.50 181 TRP A C 1
ATOM 1423 O O . TRP A 1 181 ? 9.948 -5.572 -6.783 1.00 95.50 181 TRP A O 1
ATOM 1433 N N . PRO A 1 182 ? 9.993 -6.359 -8.894 1.00 93.75 182 PRO A N 1
ATOM 1434 C CA . PRO A 1 182 ? 11.296 -5.791 -9.190 1.00 93.75 182 PRO A CA 1
ATOM 1435 C C . PRO A 1 182 ? 11.195 -4.266 -9.245 1.00 93.75 182 PRO A C 1
ATOM 1437 O O . PRO A 1 182 ? 10.206 -3.705 -9.706 1.00 93.75 182 PRO A O 1
ATOM 1440 N N . PHE A 1 183 ? 12.242 -3.597 -8.792 1.00 87.12 183 PHE A N 1
ATOM 1441 C CA . PHE A 1 183 ? 12.357 -2.152 -8.774 1.00 87.12 183 PHE A CA 1
ATOM 1442 C C . P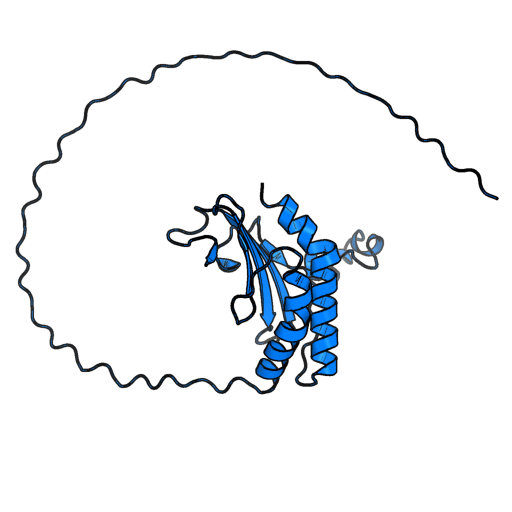HE A 1 183 ? 13.651 -1.737 -9.482 1.00 87.12 183 PHE A C 1
ATOM 1444 O O . PHE A 1 183 ? 14.738 -2.194 -9.129 1.00 87.12 183 PHE A O 1
ATOM 1451 N N . SER A 1 184 ? 13.515 -0.870 -10.487 1.00 86.88 184 SER A N 1
ATOM 1452 C CA . SER A 1 184 ? 14.603 -0.379 -11.335 1.00 86.88 184 SER A CA 1
ATOM 1453 C C . SER A 1 184 ? 14.691 1.145 -11.264 1.00 86.88 184 SER A C 1
ATOM 1455 O O . SER A 1 184 ? 13.735 1.824 -10.906 1.00 86.88 184 SER A O 1
ATOM 1457 N N . ASP A 1 185 ? 15.852 1.674 -11.626 1.00 87.88 185 ASP A N 1
ATOM 1458 C CA . ASP A 1 185 ? 16.058 3.068 -12.037 1.00 87.88 185 ASP A CA 1
ATOM 1459 C C . ASP A 1 185 ? 15.441 3.404 -13.407 1.00 87.88 185 ASP A C 1
ATOM 1461 O O . ASP A 1 185 ? 15.136 4.564 -13.665 1.00 87.88 185 ASP A O 1
ATOM 1465 N N . ASP A 1 186 ? 15.223 2.398 -14.255 1.00 91.19 186 ASP A N 1
ATOM 1466 C CA . ASP A 1 186 ? 14.418 2.501 -15.472 1.00 91.19 186 ASP A CA 1
ATOM 1467 C C . ASP A 1 186 ? 12.948 2.811 -15.141 1.00 91.19 186 ASP A C 1
ATOM 1469 O O . ASP A 1 186 ? 12.256 2.031 -14.476 1.00 91.19 186 ASP A O 1
ATOM 1473 N N . GLU A 1 187 ? 12.474 3.963 -15.615 1.00 90.62 187 GLU A N 1
ATOM 1474 C CA . GLU A 1 187 ? 11.148 4.495 -15.295 1.00 90.62 187 GLU A CA 1
ATOM 1475 C C . GLU A 1 187 ? 10.012 3.618 -15.838 1.00 90.62 187 GLU A C 1
ATOM 1477 O O . GLU A 1 187 ? 9.004 3.439 -15.156 1.00 90.62 187 GLU A O 1
ATOM 1482 N N . ALA A 1 188 ? 10.181 2.999 -17.011 1.00 92.94 188 ALA A N 1
ATOM 1483 C CA . ALA A 1 188 ? 9.169 2.120 -17.593 1.00 92.94 188 ALA A CA 1
ATOM 1484 C C . ALA A 1 188 ? 9.003 0.831 -16.772 1.00 92.94 188 ALA A C 1
ATOM 1486 O O . ALA A 1 188 ? 7.881 0.398 -16.494 1.00 92.94 188 ALA A O 1
ATOM 1487 N N . ARG A 1 189 ? 10.110 0.235 -16.314 1.00 92.06 189 ARG A N 1
ATOM 1488 C CA . ARG A 1 189 ? 10.090 -0.928 -15.415 1.00 92.06 189 ARG A CA 1
ATOM 1489 C C . ARG A 1 189 ? 9.531 -0.576 -14.043 1.00 92.06 189 ARG A C 1
ATOM 1491 O O . ARG A 1 189 ? 8.736 -1.347 -13.507 1.00 92.06 189 ARG A O 1
ATOM 1498 N N . ALA A 1 190 ? 9.916 0.572 -13.483 1.00 92.88 190 ALA A N 1
ATOM 1499 C CA . ALA A 1 190 ? 9.344 1.062 -12.232 1.00 92.88 190 ALA A CA 1
ATOM 1500 C C . ALA A 1 190 ? 7.828 1.270 -12.364 1.00 92.88 190 ALA A C 1
ATOM 1502 O O . ALA A 1 190 ? 7.078 0.867 -11.476 1.00 92.88 190 ALA A O 1
ATOM 1503 N N . ALA A 1 191 ? 7.370 1.826 -13.491 1.00 95.44 191 ALA A N 1
ATOM 1504 C CA . ALA A 1 191 ? 5.955 2.049 -13.762 1.00 95.44 191 ALA A CA 1
ATOM 1505 C C . ALA A 1 191 ? 5.192 0.732 -13.850 1.00 95.44 191 ALA A C 1
ATOM 1507 O O . 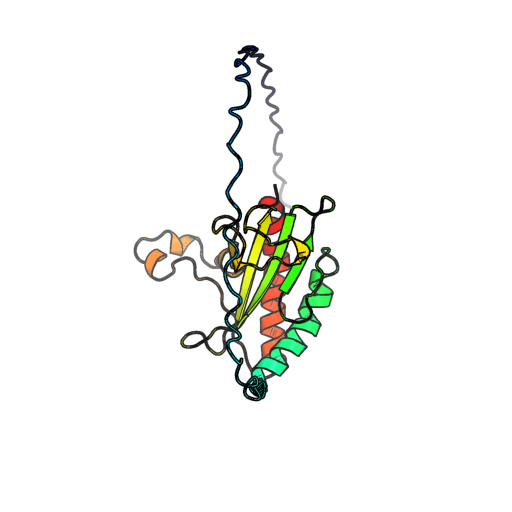ALA A 1 191 ? 4.189 0.571 -13.164 1.00 95.44 191 ALA A O 1
ATOM 1508 N N . ALA A 1 192 ? 5.705 -0.247 -14.596 1.00 96.12 192 ALA A N 1
ATOM 1509 C CA . ALA A 1 192 ? 5.095 -1.571 -14.679 1.00 96.12 192 ALA A CA 1
ATOM 1510 C C . ALA A 1 192 ? 4.992 -2.256 -13.302 1.00 96.12 192 ALA A C 1
ATOM 1512 O O . ALA A 1 192 ? 3.961 -2.843 -12.971 1.00 96.12 192 ALA A O 1
ATOM 1513 N N . ALA A 1 193 ? 6.040 -2.155 -12.478 1.00 95.62 193 ALA A N 1
ATOM 1514 C CA . ALA A 1 193 ? 6.056 -2.720 -11.133 1.00 95.62 193 ALA A CA 1
ATOM 1515 C C . ALA A 1 193 ? 5.036 -2.048 -10.200 1.00 95.62 193 ALA A C 1
ATOM 1517 O O . ALA A 1 193 ? 4.279 -2.737 -9.517 1.00 95.62 193 ALA A O 1
ATOM 1518 N N . VAL A 1 194 ? 4.987 -0.711 -10.193 1.00 97.31 194 VAL A N 1
ATOM 1519 C CA . VAL A 1 194 ? 4.017 0.054 -9.397 1.00 97.31 194 VAL A CA 1
ATOM 1520 C C . VAL A 1 194 ? 2.591 -0.209 -9.876 1.00 97.31 194 VAL A C 1
ATOM 1522 O O . VAL A 1 194 ? 1.732 -0.473 -9.039 1.00 97.31 194 VAL A O 1
ATOM 1525 N N . SER A 1 195 ? 2.335 -0.194 -11.187 1.00 97.81 195 SER A N 1
ATOM 1526 C CA . SER A 1 195 ? 1.019 -0.507 -11.755 1.00 97.81 195 SER A CA 1
ATOM 1527 C C . SER A 1 195 ? 0.552 -1.891 -11.332 1.00 97.81 195 SER A C 1
ATOM 1529 O O . SER A 1 195 ? -0.550 -2.020 -10.814 1.00 97.81 195 SER A O 1
ATOM 1531 N N . SER A 1 196 ? 1.409 -2.909 -11.440 1.00 97.25 196 SER A N 1
ATOM 1532 C CA . SER A 1 196 ? 1.056 -4.268 -11.022 1.00 97.25 196 SER A CA 1
ATOM 1533 C C . SER A 1 196 ? 0.756 -4.366 -9.518 1.00 97.25 196 SER A C 1
ATOM 1535 O O . SER A 1 196 ? -0.177 -5.064 -9.119 1.00 97.25 196 SER A O 1
ATOM 1537 N N . ALA A 1 197 ? 1.500 -3.647 -8.671 1.00 97.50 197 ALA A N 1
ATOM 1538 C CA . ALA A 1 197 ? 1.211 -3.588 -7.239 1.00 97.50 197 ALA A CA 1
ATOM 1539 C C . ALA A 1 197 ? -0.125 -2.880 -6.948 1.00 97.50 197 ALA A C 1
ATOM 1541 O O . ALA A 1 197 ? -0.903 -3.348 -6.117 1.00 97.50 197 ALA A O 1
ATOM 1542 N N . VAL A 1 198 ? -0.415 -1.776 -7.642 1.00 98.25 198 VAL A N 1
ATOM 1543 C CA . VAL A 1 198 ? -1.676 -1.029 -7.524 1.00 98.25 198 VAL A CA 1
ATOM 1544 C C . VAL A 1 198 ? -2.863 -1.861 -8.004 1.00 98.25 198 VAL A C 1
ATOM 1546 O O . VAL A 1 198 ? -3.869 -1.922 -7.303 1.00 98.25 198 VAL A O 1
ATOM 1549 N N . GLU A 1 199 ? -2.742 -2.554 -9.135 1.00 97.88 199 GLU A N 1
ATOM 1550 C CA . GLU A 1 199 ? -3.754 -3.492 -9.632 1.00 97.88 199 GLU A CA 1
ATOM 1551 C C . GLU A 1 199 ? -4.067 -4.565 -8.589 1.00 97.88 199 GLU A C 1
ATOM 1553 O O . GLU A 1 199 ? -5.235 -4.817 -8.303 1.00 97.88 199 GLU A O 1
ATOM 1558 N N . ALA A 1 200 ? -3.043 -5.145 -7.954 1.00 97.25 200 ALA A N 1
ATOM 1559 C CA . ALA A 1 200 ? -3.246 -6.112 -6.882 1.00 97.25 200 ALA A CA 1
ATOM 1560 C C . ALA A 1 200 ? -3.976 -5.485 -5.680 1.00 97.25 200 ALA A C 1
ATOM 1562 O O . ALA A 1 200 ? -4.910 -6.089 -5.150 1.00 97.25 200 ALA A O 1
ATOM 1563 N N . ILE A 1 201 ? -3.603 -4.267 -5.266 1.00 98.19 201 ILE A N 1
ATOM 1564 C CA . ILE A 1 201 ? -4.280 -3.543 -4.176 1.00 98.19 201 ILE A CA 1
ATOM 1565 C C . ILE A 1 201 ? -5.757 -3.315 -4.505 1.00 98.19 201 ILE A C 1
ATOM 1567 O O . ILE A 1 201 ? -6.604 -3.582 -3.656 1.00 98.19 201 ILE A O 1
ATOM 1571 N N . VAL A 1 202 ? -6.075 -2.867 -5.719 1.00 98.06 202 VAL A N 1
ATOM 1572 C CA . VAL A 1 202 ? -7.459 -2.633 -6.152 1.00 98.06 202 VAL A CA 1
ATOM 1573 C C . VAL A 1 202 ? -8.239 -3.947 -6.226 1.00 98.06 202 VAL A C 1
ATOM 1575 O O . VAL A 1 202 ? -9.366 -4.006 -5.745 1.00 98.06 202 VAL A O 1
ATOM 1578 N N . ALA A 1 203 ? -7.636 -5.007 -6.767 1.00 96.81 203 ALA A N 1
ATOM 1579 C CA . ALA A 1 203 ? -8.300 -6.292 -6.970 1.00 96.81 203 ALA A CA 1
ATOM 1580 C C . ALA A 1 203 ? -8.493 -7.113 -5.684 1.00 96.81 203 ALA A C 1
ATOM 1582 O O . ALA A 1 203 ? -9.417 -7.921 -5.610 1.00 96.81 203 ALA A O 1
ATOM 1583 N N . HIS A 1 204 ? -7.607 -6.966 -4.695 1.00 96.62 204 HIS A N 1
ATOM 1584 C CA . HIS A 1 204 ? -7.571 -7.848 -3.518 1.00 96.62 204 HIS A CA 1
ATOM 1585 C C . HIS A 1 204 ? -7.405 -7.106 -2.188 1.00 96.62 204 HIS A C 1
ATOM 1587 O O . HIS A 1 204 ? -7.884 -7.561 -1.151 1.00 96.62 204 HIS A O 1
ATOM 1593 N N . GLY A 1 205 ? -6.702 -5.974 -2.190 1.00 97.56 205 GLY A N 1
ATOM 1594 C CA . GLY A 1 205 ? -6.360 -5.242 -0.972 1.00 97.56 205 GLY A CA 1
ATOM 1595 C C . GLY A 1 205 ? -7.514 -4.429 -0.390 1.00 97.56 205 GLY A C 1
ATOM 1596 O O . GLY A 1 205 ? -7.657 -4.372 0.831 1.00 97.56 205 GLY A O 1
ATOM 1597 N N . LEU A 1 206 ? -8.346 -3.812 -1.234 1.00 98.00 206 LEU A N 1
ATOM 1598 C CA . LEU A 1 206 ? -9.449 -2.958 -0.777 1.00 98.00 206 LEU A CA 1
ATOM 1599 C C . LEU A 1 206 ? -10.510 -3.741 0.004 1.00 98.00 206 LEU A C 1
ATOM 1601 O O . LEU A 1 206 ? -10.918 -3.297 1.078 1.00 98.00 206 LEU A O 1
ATOM 1605 N N . ASP A 1 207 ? -10.890 -4.922 -0.482 1.00 97.50 207 ASP A N 1
ATOM 1606 C CA . ASP A 1 207 ? -11.848 -5.798 0.200 1.00 97.50 207 ASP A CA 1
ATOM 1607 C C . ASP A 1 207 ? -11.299 -6.284 1.543 1.00 97.50 207 ASP A C 1
ATOM 1609 O O . ASP A 1 207 ? -12.001 -6.264 2.556 1.00 97.50 207 ASP A O 1
ATOM 1613 N N . TRP A 1 208 ? -10.011 -6.643 1.585 1.00 97.69 208 TRP A N 1
ATOM 1614 C CA . TRP A 1 208 ? -9.347 -7.014 2.831 1.00 97.69 208 TRP A CA 1
ATOM 1615 C C . TRP A 1 208 ? -9.359 -5.856 3.842 1.00 97.69 208 TRP A C 1
ATOM 1617 O O . TRP A 1 208 ? -9.747 -6.054 4.994 1.00 97.69 208 TRP A O 1
ATOM 1627 N N . LEU A 1 209 ? -9.022 -4.632 3.416 1.00 98.19 209 LEU A N 1
ATOM 1628 C CA . LEU A 1 209 ? -9.054 -3.434 4.267 1.00 98.19 209 LEU A CA 1
ATOM 1629 C C . LEU A 1 209 ? -10.468 -3.069 4.741 1.00 98.19 209 LEU A C 1
ATOM 1631 O O . LEU A 1 209 ? -10.629 -2.491 5.818 1.00 98.19 209 LEU A O 1
ATOM 1635 N N . ALA A 1 210 ? -11.498 -3.358 3.947 1.00 97.25 210 ALA A N 1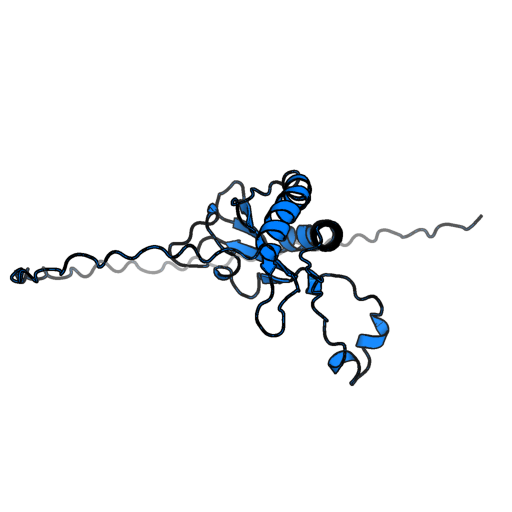
ATOM 1636 C CA . ALA A 1 210 ? -12.884 -3.166 4.351 1.00 97.25 210 ALA A CA 1
ATOM 1637 C C . ALA A 1 210 ? -13.297 -4.190 5.419 1.00 97.25 210 ALA A C 1
ATOM 1639 O O . ALA A 1 210 ? -13.865 -3.800 6.437 1.00 97.25 210 ALA A O 1
ATOM 1640 N N . ALA A 1 211 ? -12.948 -5.465 5.222 1.00 96.94 211 ALA A N 1
ATOM 1641 C CA . ALA A 1 211 ? -13.298 -6.561 6.123 1.00 96.94 211 ALA A CA 1
ATOM 1642 C C . ALA A 1 211 ? -12.620 -6.477 7.504 1.00 96.94 211 ALA A C 1
ATOM 1644 O O . ALA A 1 211 ? -13.188 -6.948 8.482 1.00 96.94 211 ALA A O 1
ATOM 1645 N N . HIS A 1 212 ? -11.433 -5.868 7.596 1.00 96.62 212 HIS A N 1
ATOM 1646 C CA . HIS A 1 212 ? -10.659 -5.771 8.847 1.00 96.62 212 HIS A CA 1
ATOM 1647 C C . HIS A 1 212 ? -10.838 -4.431 9.581 1.00 96.62 212 HIS A C 1
ATOM 1649 O O . HIS A 1 212 ? -10.121 -4.156 10.542 1.00 96.62 212 HIS A O 1
ATOM 1655 N N . ALA A 1 213 ? -11.760 -3.583 9.115 1.00 92.44 213 ALA A N 1
ATOM 1656 C CA . ALA A 1 213 ? -12.063 -2.275 9.701 1.00 92.44 213 ALA A CA 1
ATOM 1657 C C . ALA A 1 213 ? -13.246 -2.277 10.686 1.00 92.44 213 ALA A C 1
ATOM 1659 O O . ALA A 1 213 ? -13.614 -1.201 11.156 1.00 92.44 213 ALA A O 1
ATOM 1660 N N . GLY A 1 214 ? -13.844 -3.445 10.949 1.00 82.31 214 GLY A N 1
ATOM 1661 C CA . GLY A 1 214 ? -14.974 -3.640 11.865 1.00 82.31 214 GLY A CA 1
ATOM 1662 C C . GLY A 1 214 ? -14.595 -4.314 13.175 1.00 82.31 214 GLY A C 1
ATOM 1663 O O . GLY A 1 214 ? -13.493 -4.905 13.245 1.00 82.31 214 GLY A O 1
#

Sequence (214 aa):
MWPAPVIAKRGRARRNRGGAFGDAAIAVSPPLESPPRARTRRQRSCVRLAPPSDRRIVFASMSARTAAFDRTLRAIAVPALVPHGFRFDGRRTFRRVSDDGRVCRIVNFQLGQRSMEGKLTANLAVFVDGDAAGIVPDRAHECDCRWDRRTRIGALMPQRFPRLIGLPFVGFLFGTRDTWWPFSDDEARAAAAVSSAVEAIVAHGLDWLAAHAG

Radius of gyration: 26.72 Å; chains: 1; bounding box: 63×58×79 Å

Foldseek 3Di:
DDDDDDDDDDDDDDDDDDDDDDDDDDDDDDDDDDDDDDDDPDDPDPPPDDPPDPPPPPPPPDPLLQVLLQVLLCVAQVVLCVVVQWDDPSGFKTWHADPVQFKIWIWGKDADDDVRHQKIWIKIFMGGHPLAPPDGRVRDDRVSGDPVRIDILLLQDDDPCPPQCPDPPSVVVPPSPRDIQGGDSPNVSSNVRSNVNSVSCVVGVSVSSVVSRD